Protein AF-A0A973ZD56-F1 (afdb_monomer_lite)

Secondary structure (DSSP, 8-state):
-TTSBHHHHHHHHHHHHHT-SS----EEEEEESTT-EEE---TTSPPEEEEEE----SHHHHHHHHHHHHTT-TTEEE--TTT-SSS-EETTSHHHHHHHHHHHHHHHHHHHHS-TTSHHHHHHHHHHHHHHHTEEESSPPPTTBHHHHHHHHHHHHHHHHHHHHHHTT--EEEEPPPSSHHHHTTSB-TTT-EEESSSS-TT-EEEEEE-EEEETTEEE-BEEEEEPP-

Radius of gyration: 18.17 Å; chains: 1; bounding box: 52×36×45 Å

pLDDT: mean 84.68, std 13.31, range [44.88, 98.38]

Sequence (230 aa):
MLRLPDRHAGVWRARAVEADPAAKEPWRILRGWADEVLLPPSGDGRPGIRTVREKVTEASDLARLVLALHEHDDALCLLLDRVWTGGSTRLTDPQVSQAYRGELTKRLESLERSPRDGAERLRASVSVDEALCSVTHLPPGAPGSWWNRLAEESHAAPLDLCRELHSAGRNVEAVLPARPYRQARHHTRAGDDIRLGVGGRPGDTLTCLRLWLRVGDQVFPGRVVYRGQE

Structure (mmCIF, N/CA/C/O backbone):
data_AF-A0A973ZD56-F1
#
_entry.id   AF-A0A973ZD56-F1
#
loop_
_atom_site.group_PDB
_atom_site.id
_atom_site.type_symbol
_atom_site.label_atom_id
_atom_site.label_alt_id
_atom_site.label_comp_id
_atom_site.label_asym_id
_atom_site.label_entity_id
_atom_site.label_seq_id
_atom_site.pdbx_PDB_ins_code
_atom_site.Cartn_x
_atom_site.Cartn_y
_atom_site.Cartn_z
_atom_site.occupancy
_atom_site.B_iso_or_equiv
_atom_site.auth_seq_id
_atom_site.auth_comp_id
_atom_site.auth_asym_id
_atom_site.auth_atom_id
_atom_site.pdbx_PDB_model_num
ATOM 1 N N . MET A 1 1 ? 10.481 -8.833 -14.697 1.00 55.56 1 MET A N 1
ATOM 2 C CA . MET A 1 1 ? 10.401 -9.856 -13.627 1.00 55.56 1 MET A CA 1
ATOM 3 C C . MET A 1 1 ? 9.367 -9.513 -12.556 1.00 55.56 1 MET A C 1
ATOM 5 O O . MET A 1 1 ? 8.606 -10.395 -12.189 1.00 55.56 1 MET A O 1
ATOM 9 N N . LEU A 1 2 ? 9.286 -8.251 -12.107 1.00 63.50 2 LEU A N 1
ATOM 10 C CA . LEU A 1 2 ? 8.513 -7.837 -10.919 1.00 63.50 2 LEU A CA 1
ATOM 11 C C . LEU A 1 2 ? 7.006 -8.171 -10.959 1.00 63.50 2 LEU A C 1
ATOM 13 O O . LEU A 1 2 ? 6.356 -8.349 -9.932 1.00 63.50 2 LEU A O 1
ATOM 17 N N . ARG A 1 3 ? 6.457 -8.308 -12.169 1.00 68.62 3 ARG A N 1
ATOM 18 C CA . ARG A 1 3 ? 5.033 -8.555 -12.426 1.00 68.62 3 ARG A CA 1
ATOM 19 C C . ARG A 1 3 ? 4.654 -10.041 -12.536 1.00 68.62 3 ARG A C 1
ATOM 21 O O . ARG A 1 3 ? 3.472 -10.337 -12.684 1.00 68.62 3 ARG A O 1
ATOM 28 N N . LEU A 1 4 ? 5.623 -10.964 -12.529 1.00 65.81 4 LEU A N 1
ATOM 29 C CA . LEU A 1 4 ? 5.377 -12.398 -12.737 1.00 65.81 4 LEU A CA 1
ATOM 30 C C . LEU A 1 4 ? 5.141 -13.124 -11.406 1.00 65.81 4 LEU A C 1
ATOM 32 O O . LEU A 1 4 ? 5.863 -12.836 -10.455 1.00 65.81 4 LEU A O 1
ATOM 36 N N . PRO A 1 5 ? 4.216 -14.101 -11.341 1.00 66.62 5 PRO A N 1
ATOM 37 C CA . PRO A 1 5 ? 4.070 -14.960 -10.167 1.00 66.62 5 PRO A CA 1
ATOM 38 C C . PRO A 1 5 ? 5.395 -15.629 -9.786 1.00 66.62 5 PRO A C 1
ATOM 40 O O . PRO A 1 5 ? 6.168 -15.984 -10.676 1.00 66.62 5 PRO A O 1
ATOM 43 N N . ASP A 1 6 ? 5.620 -15.895 -8.503 1.00 61.62 6 ASP A N 1
ATOM 44 C CA . ASP A 1 6 ? 6.874 -16.431 -7.960 1.00 61.62 6 ASP A CA 1
ATOM 45 C C . ASP A 1 6 ? 7.300 -17.733 -8.645 1.00 61.62 6 ASP A C 1
ATOM 47 O O . ASP A 1 6 ? 8.464 -17.914 -8.997 1.00 61.62 6 ASP A O 1
ATOM 51 N N . ARG A 1 7 ? 6.336 -18.608 -8.959 1.00 59.88 7 ARG A N 1
ATOM 52 C CA . ARG A 1 7 ? 6.586 -19.843 -9.723 1.00 59.88 7 ARG A CA 1
ATOM 53 C C . ARG A 1 7 ? 7.137 -19.600 -11.135 1.00 59.88 7 ARG A C 1
ATOM 55 O O . ARG A 1 7 ? 7.893 -20.415 -11.646 1.00 59.88 7 ARG A O 1
ATOM 62 N N . HIS A 1 8 ? 6.764 -18.491 -11.776 1.00 57.50 8 HIS A N 1
ATOM 63 C CA . HIS A 1 8 ? 7.272 -18.093 -13.094 1.00 57.50 8 HIS A CA 1
ATOM 64 C C . HIS A 1 8 ? 8.537 -17.231 -12.967 1.00 57.50 8 HIS A C 1
ATOM 66 O O . HIS A 1 8 ? 9.392 -17.262 -13.852 1.00 57.50 8 HIS A O 1
ATOM 72 N N . ALA A 1 9 ? 8.688 -16.504 -11.855 1.00 59.69 9 ALA A N 1
ATOM 73 C CA . ALA A 1 9 ? 9.931 -15.837 -11.492 1.00 59.69 9 ALA A CA 1
ATOM 74 C C . ALA A 1 9 ? 11.054 -16.856 -11.236 1.00 59.69 9 ALA A C 1
ATOM 76 O O . ALA A 1 9 ? 12.190 -16.578 -11.589 1.00 59.69 9 ALA A O 1
ATOM 77 N N . GLY A 1 10 ? 10.746 -18.057 -10.728 1.00 56.94 10 GLY A N 1
ATOM 78 C CA . GLY A 1 10 ? 11.706 -19.148 -10.516 1.00 56.94 10 GLY A CA 1
ATOM 79 C C . GLY A 1 10 ? 12.461 -19.589 -11.775 1.00 56.94 10 GLY A C 1
ATOM 80 O O . GLY A 1 10 ? 13.670 -19.765 -11.718 1.00 56.94 10 GLY A O 1
ATOM 81 N N . VAL A 1 11 ? 11.793 -19.678 -12.932 1.00 59.41 11 VAL A N 1
ATOM 82 C CA . VAL A 1 11 ? 12.448 -20.000 -14.221 1.00 59.41 11 VAL A CA 1
ATOM 83 C C . VAL A 1 11 ? 13.406 -18.885 -14.648 1.00 59.41 11 VAL A C 1
ATOM 85 O O . VAL A 1 11 ? 14.479 -19.142 -15.185 1.00 59.41 11 VAL A O 1
ATOM 88 N N . TRP A 1 12 ? 13.042 -17.632 -14.376 1.00 54.47 12 TRP A N 1
ATOM 89 C CA . TRP A 1 12 ? 13.915 -16.486 -14.622 1.00 54.47 12 TRP A CA 1
ATOM 90 C C . TRP A 1 12 ? 15.064 -16.389 -13.620 1.00 54.47 12 TRP A C 1
ATOM 92 O O . TRP A 1 12 ? 16.164 -16.045 -14.025 1.00 54.47 12 TRP A O 1
ATOM 102 N N . ARG A 1 13 ? 14.841 -16.729 -12.345 1.00 56.16 13 ARG A N 1
ATOM 103 C CA . ARG A 1 13 ? 15.897 -16.840 -11.330 1.00 56.16 13 ARG A CA 1
ATOM 104 C C . ARG A 1 13 ? 16.874 -17.941 -11.683 1.00 56.16 13 ARG A C 1
ATOM 106 O O . ARG A 1 13 ? 18.062 -17.692 -11.613 1.00 56.16 13 ARG A O 1
ATOM 113 N N . ALA A 1 14 ? 16.388 -19.100 -12.122 1.00 58.22 14 ALA A N 1
ATOM 114 C CA . ALA A 1 14 ? 17.234 -20.176 -12.621 1.00 58.22 14 ALA A CA 1
ATOM 115 C C . ALA A 1 14 ? 18.088 -19.686 -13.794 1.00 58.22 14 ALA A C 1
ATOM 117 O O . ALA A 1 14 ? 19.295 -19.826 -13.737 1.00 58.22 14 ALA A O 1
ATOM 118 N N . ARG A 1 15 ? 17.506 -18.977 -14.770 1.00 55.47 15 ARG A N 1
ATOM 119 C CA . ARG A 1 15 ? 18.268 -18.366 -15.875 1.00 55.47 15 ARG A CA 1
ATOM 120 C C . ARG A 1 15 ? 19.240 -17.265 -15.436 1.00 55.47 15 ARG A C 1
ATOM 122 O O . ARG A 1 15 ? 20.293 -17.120 -16.038 1.00 55.47 15 ARG A O 1
ATOM 129 N N . ALA A 1 16 ? 18.895 -16.479 -14.417 1.00 52.56 16 ALA A N 1
ATOM 130 C CA . ALA A 1 16 ? 19.758 -15.438 -13.859 1.00 52.56 16 ALA A CA 1
ATOM 131 C C . ALA A 1 16 ? 20.910 -16.019 -13.022 1.00 52.56 16 ALA A C 1
ATOM 133 O O . ALA A 1 16 ? 21.996 -15.456 -13.015 1.00 52.56 16 ALA A O 1
ATOM 134 N N . VAL A 1 17 ? 20.675 -17.142 -12.342 1.00 53.19 17 VAL A N 1
ATOM 135 C CA . VAL A 1 17 ? 21.681 -17.920 -11.607 1.00 53.19 17 VAL A CA 1
ATOM 136 C C . VAL A 1 17 ? 22.550 -18.730 -12.576 1.00 53.19 17 VAL A C 1
ATOM 138 O O . VAL A 1 17 ? 23.753 -18.806 -12.390 1.00 53.19 17 VAL A O 1
ATOM 141 N N . GLU A 1 18 ? 21.980 -19.286 -13.648 1.00 53.56 18 GLU A N 1
ATOM 142 C CA . GLU A 1 18 ? 22.712 -19.947 -14.743 1.00 53.56 18 GLU A CA 1
ATOM 143 C C . GLU A 1 18 ? 23.579 -18.960 -15.537 1.00 53.56 18 GLU A C 1
ATOM 145 O O . GLU A 1 18 ? 24.607 -19.350 -16.086 1.00 53.56 18 GLU A O 1
ATOM 150 N N . ALA A 1 19 ? 23.200 -17.678 -15.569 1.00 51.41 19 ALA A N 1
ATOM 151 C CA . ALA A 1 19 ? 24.031 -16.600 -16.099 1.00 51.41 19 ALA A CA 1
ATOM 152 C C . ALA A 1 19 ? 25.230 -16.249 -15.191 1.00 51.41 19 ALA A C 1
ATOM 154 O O . ALA A 1 19 ? 26.001 -15.360 -15.545 1.00 51.41 19 ALA A O 1
ATOM 155 N N . ASP A 1 20 ? 25.420 -16.945 -14.064 1.00 46.28 20 ASP A N 1
ATOM 156 C CA . ASP A 1 20 ? 26.529 -16.723 -13.139 1.00 46.28 20 ASP A CA 1
ATOM 157 C C . ASP A 1 20 ? 27.415 -17.975 -12.963 1.00 46.28 20 ASP A C 1
ATOM 159 O O . ASP A 1 20 ? 27.140 -18.842 -12.129 1.00 46.28 20 ASP A O 1
ATOM 163 N N . PRO A 1 21 ? 28.554 -18.053 -13.674 1.00 45.12 21 PRO A N 1
ATOM 164 C CA . PRO A 1 21 ? 29.711 -18.791 -13.217 1.00 45.12 21 PRO A CA 1
ATOM 165 C C . PRO A 1 21 ? 30.748 -17.783 -12.684 1.00 45.12 21 PRO A C 1
ATOM 167 O O . PRO A 1 21 ? 31.653 -17.371 -13.404 1.00 45.12 21 PRO A O 1
ATOM 170 N N . ALA A 1 22 ? 30.639 -17.397 -11.410 1.00 47.50 22 ALA A N 1
ATOM 171 C CA . ALA A 1 22 ? 31.616 -16.591 -10.658 1.00 47.50 22 ALA A CA 1
ATOM 172 C C . ALA A 1 22 ? 31.666 -15.065 -10.932 1.00 47.50 22 ALA A C 1
ATOM 174 O O . ALA A 1 22 ? 32.745 -14.460 -10.970 1.00 47.50 22 ALA A O 1
ATOM 175 N N . ALA A 1 23 ? 30.519 -14.402 -11.045 1.00 44.88 23 ALA A N 1
ATOM 176 C CA . ALA A 1 23 ? 30.415 -12.962 -11.217 1.00 44.88 23 ALA A CA 1
ATOM 177 C C . ALA A 1 23 ? 30.771 -12.207 -9.921 1.00 44.88 23 ALA A C 1
ATOM 179 O O . ALA A 1 23 ? 29.983 -12.066 -8.985 1.00 44.88 23 ALA A O 1
ATOM 180 N N . LYS A 1 24 ? 31.979 -11.633 -9.912 1.00 52.56 24 LYS A N 1
ATOM 181 C CA . LYS A 1 24 ? 32.446 -10.553 -9.020 1.00 52.56 24 LYS A CA 1
ATOM 182 C C . LYS A 1 24 ? 31.704 -9.222 -9.267 1.00 52.56 24 LYS A C 1
ATOM 184 O O . LYS A 1 24 ? 32.304 -8.155 -9.152 1.00 52.56 24 LYS A O 1
ATOM 189 N N . GLU A 1 25 ? 30.440 -9.259 -9.675 1.00 57.12 25 GLU A N 1
ATOM 190 C CA . GLU A 1 25 ? 29.658 -8.054 -9.949 1.00 57.12 25 GLU A CA 1
ATOM 191 C C . GLU A 1 25 ? 29.020 -7.516 -8.660 1.00 57.12 25 GLU A C 1
ATOM 193 O O . GLU A 1 25 ? 28.695 -8.291 -7.752 1.00 57.12 25 GLU A O 1
ATOM 198 N N . PRO A 1 26 ? 28.877 -6.186 -8.513 1.00 72.50 26 PRO A N 1
ATOM 199 C CA . PRO A 1 26 ? 28.398 -5.609 -7.268 1.00 72.50 26 PRO A CA 1
ATOM 200 C C . PRO A 1 26 ? 26.925 -5.972 -7.048 1.00 72.50 26 PRO A C 1
ATOM 202 O O . PRO A 1 26 ? 26.073 -5.745 -7.899 1.00 72.50 26 PRO A O 1
ATOM 205 N N . TRP A 1 27 ? 26.606 -6.516 -5.878 1.00 77.56 27 TRP A N 1
ATOM 206 C CA . TRP A 1 27 ? 25.228 -6.736 -5.441 1.00 77.56 27 TRP A CA 1
ATOM 207 C C . TRP A 1 27 ? 24.849 -5.690 -4.403 1.00 77.56 27 TRP A C 1
ATOM 209 O O . TRP A 1 27 ? 25.554 -5.512 -3.407 1.00 77.56 27 TRP A O 1
ATOM 219 N N . ARG A 1 28 ? 23.689 -5.054 -4.575 1.00 83.12 28 ARG A N 1
ATOM 220 C CA . ARG A 1 28 ? 23.041 -4.301 -3.503 1.00 83.12 28 ARG A CA 1
ATOM 221 C C . ARG A 1 28 ? 22.201 -5.265 -2.675 1.00 83.12 28 ARG A C 1
ATOM 223 O O . ARG A 1 28 ? 21.244 -5.859 -3.172 1.00 83.12 28 ARG A O 1
ATOM 230 N N . ILE A 1 29 ? 22.576 -5.417 -1.410 1.00 80.56 29 ILE A N 1
ATOM 231 C CA . ILE A 1 29 ? 21.875 -6.278 -0.457 1.00 80.56 29 ILE A CA 1
ATOM 232 C C . ILE A 1 29 ? 20.860 -5.440 0.314 1.00 80.56 29 ILE A C 1
ATOM 234 O O . ILE A 1 29 ? 21.222 -4.431 0.918 1.00 80.56 29 ILE A O 1
ATOM 238 N N . LEU A 1 30 ? 19.600 -5.866 0.299 1.00 80.12 30 LEU A N 1
ATOM 239 C CA . LEU A 1 30 ? 18.519 -5.248 1.064 1.00 80.12 30 LEU A CA 1
ATOM 240 C C . LEU A 1 30 ? 17.940 -6.238 2.081 1.00 80.12 30 LEU A C 1
ATOM 242 O O . LEU A 1 30 ? 17.998 -7.454 1.893 1.00 80.12 30 LEU A O 1
ATOM 246 N N . ARG A 1 31 ? 17.356 -5.714 3.160 1.00 80.25 31 ARG A N 1
ATOM 247 C CA . ARG A 1 31 ? 16.514 -6.512 4.060 1.00 80.25 31 ARG A CA 1
ATOM 248 C C . ARG A 1 31 ? 15.245 -6.907 3.320 1.00 80.25 31 ARG A C 1
ATOM 250 O O . ARG A 1 31 ? 14.658 -6.067 2.642 1.00 80.25 31 ARG A O 1
ATOM 257 N N . GLY A 1 32 ? 14.844 -8.167 3.414 1.00 77.81 32 GLY A N 1
ATOM 258 C CA . GLY A 1 32 ? 13.690 -8.656 2.676 1.00 77.81 32 GLY A CA 1
ATOM 259 C C . GLY A 1 32 ? 13.488 -10.157 2.816 1.00 77.81 32 GLY A C 1
ATOM 260 O O . GLY A 1 32 ? 13.892 -10.785 3.793 1.00 77.81 32 GLY A O 1
ATOM 261 N N . TRP A 1 33 ? 12.865 -10.749 1.804 1.00 78.12 33 TRP A N 1
ATOM 262 C CA . TRP A 1 33 ? 12.635 -12.189 1.762 1.00 78.12 33 TRP A CA 1
ATOM 263 C C . TRP A 1 33 ? 13.936 -12.974 1.595 1.00 78.12 33 TRP A C 1
ATOM 265 O O . TRP A 1 33 ? 14.943 -12.458 1.108 1.00 78.12 33 TRP A O 1
ATOM 275 N N . ALA A 1 34 ? 13.918 -14.233 2.025 1.00 73.38 34 ALA A N 1
ATOM 276 C CA . ALA A 1 34 ? 15.100 -15.081 2.039 1.00 73.38 34 ALA A CA 1
ATOM 277 C C . ALA A 1 34 ? 15.705 -15.261 0.640 1.00 73.38 34 ALA A C 1
ATOM 279 O O . ALA A 1 34 ? 15.086 -15.895 -0.212 1.00 73.38 34 ALA A O 1
ATOM 280 N N . ASP A 1 35 ? 16.914 -14.722 0.452 1.00 68.44 35 ASP A N 1
ATOM 281 C CA . ASP A 1 35 ? 17.786 -14.916 -0.714 1.00 68.44 35 ASP A CA 1
ATOM 282 C C . ASP A 1 35 ? 17.085 -14.680 -2.063 1.00 68.44 35 ASP A C 1
ATOM 284 O O . ASP A 1 35 ? 17.344 -15.344 -3.069 1.00 68.44 35 ASP A O 1
ATOM 288 N N . GLU A 1 36 ? 16.163 -13.715 -2.088 1.00 74.50 36 GLU A N 1
ATOM 289 C CA . GLU A 1 36 ? 15.342 -13.438 -3.259 1.00 74.50 36 GLU A CA 1
ATOM 290 C C . GLU A 1 36 ? 16.057 -12.443 -4.184 1.00 74.50 36 GLU A C 1
ATOM 292 O O . GLU A 1 36 ? 16.345 -11.301 -3.821 1.00 74.50 36 GLU A O 1
ATOM 297 N N . VAL A 1 37 ? 16.343 -12.868 -5.418 1.00 76.00 37 VAL A N 1
ATOM 298 C CA . VAL A 1 37 ? 16.837 -11.968 -6.470 1.00 76.00 37 VAL A CA 1
ATOM 299 C C . VAL A 1 37 ? 15.657 -11.154 -6.995 1.00 76.00 37 VAL A C 1
ATOM 301 O O . VAL A 1 37 ? 14.776 -11.686 -7.682 1.00 76.00 37 VAL A O 1
ATOM 304 N N . LEU A 1 38 ? 15.637 -9.864 -6.656 1.00 75.69 38 LEU A N 1
ATOM 305 C CA . LEU A 1 38 ? 14.609 -8.921 -7.098 1.00 75.69 38 LEU A CA 1
ATOM 306 C C . LEU A 1 38 ? 14.913 -8.377 -8.492 1.00 75.69 38 LEU A C 1
ATOM 308 O O . LEU A 1 38 ? 13.994 -8.203 -9.295 1.00 75.69 38 LEU A O 1
ATOM 312 N N . LEU A 1 39 ? 16.197 -8.147 -8.780 1.00 75.25 39 LEU A N 1
ATOM 313 C CA . LEU A 1 39 ? 16.724 -7.725 -10.076 1.00 75.25 39 LEU A CA 1
ATOM 314 C C . LEU A 1 39 ? 18.125 -8.324 -10.276 1.00 75.25 39 LEU A C 1
ATOM 316 O O . LEU A 1 39 ? 18.971 -8.149 -9.398 1.00 75.25 39 LEU A O 1
ATOM 320 N N . PRO A 1 40 ? 18.396 -9.021 -11.391 1.00 72.00 40 PRO A N 1
ATOM 321 C CA . PRO A 1 40 ? 19.752 -9.461 -11.695 1.00 72.00 40 PRO A CA 1
ATOM 322 C C . PRO A 1 40 ? 20.642 -8.258 -12.061 1.00 72.00 40 PRO A C 1
ATOM 324 O O . PRO A 1 40 ? 20.110 -7.234 -12.503 1.00 72.00 40 PRO A O 1
ATOM 327 N N . PRO A 1 41 ? 21.973 -8.371 -11.910 1.00 71.94 41 PRO A N 1
ATOM 328 C CA . PRO A 1 41 ? 22.909 -7.431 -12.509 1.00 71.94 41 PRO A CA 1
ATOM 329 C C . PRO A 1 41 ? 22.658 -7.322 -14.013 1.00 71.94 41 PRO A C 1
ATOM 331 O O . PRO A 1 41 ? 22.275 -8.297 -14.671 1.00 71.94 41 PRO A O 1
ATOM 334 N N . SER A 1 42 ? 22.832 -6.125 -14.556 1.00 68.06 42 SER A N 1
ATOM 335 C CA . SER A 1 42 ? 22.704 -5.876 -15.988 1.00 68.06 42 SER A CA 1
ATOM 336 C C . SER A 1 42 ? 24.081 -5.716 -16.625 1.00 68.06 42 SER A C 1
ATOM 338 O O . SER A 1 42 ? 25.007 -5.192 -16.014 1.00 68.06 42 SER A O 1
ATOM 340 N N . GLY A 1 43 ? 24.211 -6.126 -17.892 1.00 63.69 43 GLY A N 1
ATOM 341 C CA . GLY A 1 43 ? 25.478 -6.054 -18.638 1.00 63.69 43 GLY A CA 1
ATOM 342 C C . GLY A 1 43 ? 26.013 -4.634 -18.888 1.00 63.69 43 GLY A C 1
ATOM 343 O O . GLY A 1 43 ? 27.072 -4.484 -19.487 1.00 63.69 43 GLY A O 1
ATOM 344 N N . ASP A 1 44 ? 25.295 -3.597 -18.446 1.00 68.31 44 ASP A N 1
ATOM 345 C CA . ASP A 1 44 ? 25.733 -2.196 -18.416 1.00 68.31 44 ASP A CA 1
ATOM 346 C C . ASP A 1 44 ? 26.462 -1.820 -17.105 1.00 68.31 44 ASP A C 1
ATOM 348 O O . ASP A 1 44 ? 26.800 -0.654 -16.901 1.00 68.31 44 ASP A O 1
ATOM 352 N N . GLY A 1 45 ? 26.712 -2.790 -16.215 1.00 67.00 45 GLY A N 1
ATOM 353 C CA . GLY A 1 45 ? 27.488 -2.616 -14.986 1.00 67.00 45 GLY A CA 1
ATOM 354 C C . GLY A 1 45 ? 26.688 -2.118 -13.779 1.00 67.00 45 GLY A C 1
ATOM 355 O O . GLY A 1 45 ? 27.287 -1.800 -12.747 1.00 67.00 45 GLY A O 1
ATOM 356 N N . ARG A 1 46 ? 25.351 -2.036 -13.862 1.00 72.12 46 ARG A N 1
ATOM 357 C CA . ARG A 1 46 ? 24.529 -1.712 -12.685 1.00 72.12 46 ARG A CA 1
ATOM 358 C C . ARG A 1 46 ? 24.463 -2.906 -11.730 1.00 72.12 46 ARG A C 1
ATOM 360 O O . ARG A 1 46 ? 24.243 -4.033 -12.178 1.00 72.12 46 ARG A O 1
ATOM 367 N N . PRO A 1 47 ? 24.577 -2.667 -10.411 1.00 76.62 47 PRO A N 1
ATOM 368 C CA . PRO A 1 47 ? 24.484 -3.739 -9.441 1.00 76.62 47 PRO A CA 1
ATOM 369 C C . PRO A 1 47 ? 23.101 -4.389 -9.455 1.00 76.62 47 PRO A C 1
ATOM 371 O O . PRO A 1 47 ? 22.079 -3.701 -9.524 1.00 76.62 47 PRO A O 1
ATOM 374 N N . GLY A 1 48 ? 23.070 -5.714 -9.319 1.00 78.88 48 GLY A N 1
ATOM 375 C CA . GLY A 1 48 ? 21.833 -6.444 -9.059 1.00 78.88 48 GLY A CA 1
ATOM 376 C C . GLY A 1 48 ? 21.277 -6.126 -7.669 1.00 78.88 48 GLY A C 1
ATOM 377 O O . GLY A 1 48 ? 22.011 -5.714 -6.766 1.00 78.88 48 GLY A O 1
ATOM 378 N N . ILE A 1 49 ? 19.980 -6.361 -7.469 1.00 81.50 49 ILE A N 1
ATOM 379 C CA . ILE A 1 49 ? 19.322 -6.253 -6.163 1.00 81.50 49 ILE A CA 1
ATOM 380 C C . ILE A 1 49 ? 18.916 -7.642 -5.687 1.00 81.50 49 ILE A C 1
ATOM 382 O O . ILE A 1 49 ? 18.123 -8.335 -6.334 1.00 81.50 49 ILE A O 1
ATOM 386 N N . ARG A 1 50 ? 19.406 -8.007 -4.502 1.00 82.25 50 ARG A N 1
ATOM 387 C CA . ARG A 1 50 ? 18.995 -9.215 -3.785 1.00 82.25 50 ARG A CA 1
ATOM 388 C C . ARG A 1 50 ? 18.582 -8.886 -2.361 1.00 82.25 50 ARG A C 1
ATOM 390 O O . ARG A 1 50 ? 19.148 -7.982 -1.740 1.00 82.25 50 ARG A O 1
ATOM 397 N N . THR A 1 51 ? 17.632 -9.640 -1.833 1.00 79.56 51 THR A N 1
ATOM 398 C CA . THR A 1 51 ? 17.286 -9.586 -0.416 1.00 79.56 51 THR A CA 1
ATOM 399 C C . THR A 1 51 ? 17.961 -10.711 0.347 1.00 79.56 51 THR A C 1
ATOM 401 O O . THR A 1 51 ? 18.203 -11.782 -0.200 1.00 79.56 51 THR A O 1
ATOM 404 N N . VAL A 1 52 ? 18.289 -10.463 1.611 1.00 75.81 52 VAL A N 1
ATOM 405 C CA . VAL A 1 52 ? 18.751 -11.493 2.553 1.00 75.81 52 VAL A CA 1
ATOM 406 C C . VAL A 1 52 ? 17.655 -11.795 3.556 1.00 75.81 52 VAL A C 1
ATOM 408 O O . VAL A 1 52 ? 16.815 -10.938 3.830 1.00 75.81 52 VAL A O 1
ATOM 411 N N . ARG A 1 53 ? 17.680 -13.012 4.111 1.00 66.69 53 ARG A N 1
ATOM 412 C CA . ARG A 1 53 ? 16.694 -13.492 5.083 1.00 66.69 53 ARG A CA 1
ATOM 413 C C . ARG A 1 53 ? 16.781 -12.733 6.410 1.00 66.69 53 ARG A C 1
ATOM 415 O O . ARG A 1 53 ? 17.328 -13.228 7.390 1.00 66.69 53 ARG A O 1
ATOM 422 N N . GLU A 1 54 ? 16.156 -11.570 6.454 1.00 64.44 54 GLU A N 1
ATOM 423 C CA . GLU A 1 54 ? 15.884 -10.811 7.669 1.00 64.44 54 GLU A CA 1
ATOM 424 C C . GLU A 1 54 ? 14.385 -10.507 7.694 1.00 64.44 54 GLU A C 1
ATOM 426 O O . GLU A 1 54 ? 13.805 -10.143 6.675 1.00 64.44 54 GLU A O 1
ATOM 431 N N . LYS A 1 55 ? 13.716 -10.728 8.831 1.00 62.19 55 LYS A N 1
ATOM 432 C CA . LYS A 1 55 ? 12.263 -10.532 8.925 1.00 62.19 55 LYS A CA 1
ATOM 433 C C . LYS A 1 55 ? 11.941 -9.073 8.577 1.00 62.19 55 LYS A C 1
ATOM 435 O O . LYS A 1 55 ? 12.394 -8.177 9.282 1.00 62.19 55 LYS A O 1
ATOM 440 N N . VAL A 1 56 ? 11.151 -8.846 7.526 1.00 67.50 56 VAL A N 1
ATOM 441 C CA . VAL A 1 56 ? 10.579 -7.526 7.231 1.00 67.50 56 VAL A CA 1
ATOM 442 C C . VAL A 1 56 ? 9.518 -7.259 8.291 1.00 67.50 56 VAL A C 1
ATOM 444 O O . VAL A 1 56 ? 8.417 -7.799 8.237 1.00 67.50 56 VAL A O 1
ATOM 447 N N . THR A 1 57 ? 9.887 -6.522 9.333 1.00 66.31 57 THR A N 1
ATOM 448 C CA . THR A 1 57 ? 8.973 -6.187 10.439 1.00 66.31 57 THR A CA 1
ATOM 449 C C . THR A 1 57 ? 8.552 -4.734 10.438 1.00 66.31 57 THR A C 1
ATOM 451 O O . THR A 1 57 ? 7.564 -4.390 11.077 1.00 66.31 57 THR A O 1
ATOM 454 N N . GLU A 1 58 ? 9.307 -3.882 9.750 1.00 81.38 58 GLU A N 1
ATOM 455 C CA . GLU A 1 58 ? 9.142 -2.439 9.800 1.00 81.38 58 GLU A CA 1
ATOM 456 C C . GLU A 1 58 ? 8.754 -1.901 8.426 1.00 81.38 58 GLU A C 1
ATOM 458 O O . GLU A 1 58 ? 9.307 -2.288 7.394 1.00 81.38 58 GLU A O 1
ATOM 463 N N . ALA A 1 59 ? 7.853 -0.922 8.409 1.00 86.25 59 ALA A N 1
ATOM 464 C CA . ALA A 1 59 ? 7.446 -0.266 7.170 1.00 86.25 59 ALA A CA 1
ATOM 465 C C . ALA A 1 59 ? 8.613 0.461 6.467 1.00 86.25 59 ALA A C 1
ATOM 467 O O . ALA A 1 59 ? 8.584 0.666 5.254 1.00 86.25 59 ALA A O 1
ATOM 468 N N . SER A 1 60 ? 9.668 0.819 7.208 1.00 85.88 60 SER A N 1
ATOM 469 C CA . SER A 1 60 ? 10.888 1.419 6.659 1.00 85.88 60 SER A CA 1
ATOM 470 C C . SER A 1 60 ? 11.703 0.446 5.798 1.00 85.88 60 SER A C 1
ATOM 472 O O . SER A 1 60 ? 12.352 0.882 4.846 1.00 85.88 60 SER A O 1
ATOM 474 N N . ASP A 1 61 ? 11.641 -0.862 6.060 1.00 86.50 61 ASP A N 1
ATOM 475 C CA . ASP A 1 61 ? 12.302 -1.867 5.224 1.00 86.50 61 ASP A CA 1
ATOM 476 C C . ASP A 1 61 ? 11.561 -2.036 3.889 1.00 86.50 61 ASP A C 1
ATOM 478 O O . ASP A 1 61 ? 12.190 -1.993 2.830 1.00 86.50 61 ASP A O 1
ATOM 482 N N . LEU A 1 62 ? 10.224 -2.080 3.913 1.00 88.25 62 LEU A N 1
ATOM 483 C CA . LEU A 1 62 ? 9.399 -2.056 2.696 1.00 88.25 62 LEU A CA 1
ATOM 484 C C . LEU A 1 62 ? 9.622 -0.771 1.882 1.00 88.25 62 LEU A C 1
ATOM 486 O O . LEU A 1 62 ? 9.794 -0.826 0.664 1.00 88.25 62 LEU A O 1
ATOM 490 N N . ALA A 1 63 ? 9.703 0.385 2.545 1.00 88.94 63 ALA A N 1
ATOM 491 C CA . ALA A 1 63 ? 10.012 1.661 1.899 1.00 88.94 63 ALA A CA 1
ATOM 492 C C . ALA A 1 63 ? 11.370 1.639 1.181 1.00 88.94 63 ALA A C 1
ATOM 494 O O . ALA A 1 63 ? 11.479 2.099 0.042 1.00 88.94 63 ALA A O 1
ATOM 495 N N . ARG A 1 64 ? 12.405 1.073 1.816 1.00 86.00 64 ARG A N 1
ATOM 496 C CA . ARG A 1 64 ? 13.732 0.918 1.201 1.00 86.00 64 ARG A CA 1
ATOM 497 C C . ARG A 1 64 ? 13.691 0.021 -0.027 1.00 86.00 64 ARG A C 1
ATOM 499 O O . ARG A 1 64 ? 14.349 0.355 -1.010 1.00 86.00 64 ARG A O 1
ATOM 506 N N . LEU A 1 65 ? 12.926 -1.071 0.014 1.00 86.44 65 LEU A N 1
ATOM 507 C CA . LEU A 1 65 ? 12.724 -1.932 -1.151 1.00 86.44 65 LEU A CA 1
ATOM 508 C C . LEU A 1 65 ? 12.118 -1.127 -2.304 1.00 86.44 65 LEU A C 1
ATOM 510 O O . LEU A 1 65 ? 12.735 -1.041 -3.364 1.00 86.44 65 LEU A O 1
ATOM 514 N N . VAL A 1 66 ? 10.974 -0.467 -2.086 1.00 88.06 66 VAL A N 1
ATOM 515 C CA . VAL A 1 66 ? 10.291 0.333 -3.123 1.00 88.06 66 VAL A CA 1
ATOM 516 C C . VAL A 1 66 ? 11.221 1.388 -3.732 1.00 88.06 66 VAL A C 1
ATOM 518 O O . VAL A 1 66 ? 11.302 1.511 -4.954 1.00 88.06 66 VAL A O 1
ATOM 521 N N . LEU A 1 67 ? 11.958 2.129 -2.898 1.00 85.19 67 LEU A N 1
ATOM 522 C CA . LEU A 1 67 ? 12.872 3.177 -3.361 1.00 85.19 67 LEU A CA 1
ATOM 523 C C . LEU A 1 67 ? 14.082 2.629 -4.119 1.00 85.19 67 LEU A C 1
ATOM 525 O O . LEU A 1 67 ? 14.523 3.257 -5.078 1.00 85.19 67 LEU A O 1
ATOM 529 N N . ALA A 1 68 ? 14.614 1.476 -3.715 1.00 82.44 68 ALA A N 1
ATOM 530 C CA . ALA A 1 68 ? 15.698 0.836 -4.446 1.00 82.44 68 ALA A CA 1
ATOM 531 C C . ALA A 1 68 ? 15.218 0.322 -5.809 1.00 82.44 68 ALA A C 1
ATOM 533 O O . ALA A 1 68 ? 15.928 0.452 -6.791 1.00 82.44 68 ALA A O 1
ATOM 534 N N . LEU A 1 69 ? 14.001 -0.215 -5.897 1.00 79.69 69 LEU A N 1
ATOM 535 C CA . LEU A 1 69 ? 13.440 -0.748 -7.143 1.00 79.69 69 LEU A CA 1
ATOM 536 C C . LEU A 1 69 ? 13.085 0.348 -8.149 1.00 79.69 69 LEU A C 1
ATOM 538 O O . LEU A 1 69 ? 13.247 0.161 -9.352 1.00 79.69 69 LEU A O 1
ATOM 542 N N . HIS A 1 70 ? 12.658 1.507 -7.653 1.00 79.94 70 HIS A N 1
ATOM 543 C CA . HIS A 1 70 ? 12.429 2.699 -8.460 1.00 79.94 70 HIS A CA 1
ATOM 544 C C . HIS A 1 70 ? 13.645 3.094 -9.318 1.00 79.94 70 HIS A C 1
ATOM 546 O O . HIS A 1 70 ? 13.461 3.522 -10.453 1.00 79.94 70 HIS A O 1
ATOM 552 N N . GLU A 1 71 ? 14.869 2.904 -8.819 1.00 74.12 71 GLU A N 1
ATOM 553 C CA . GLU A 1 71 ? 16.109 3.238 -9.541 1.00 74.12 71 GLU A CA 1
ATOM 554 C C . GLU A 1 71 ? 16.374 2.311 -10.748 1.00 74.12 71 GLU A C 1
ATOM 556 O O . GLU A 1 71 ? 17.265 2.579 -11.554 1.00 74.12 71 GLU A O 1
ATOM 561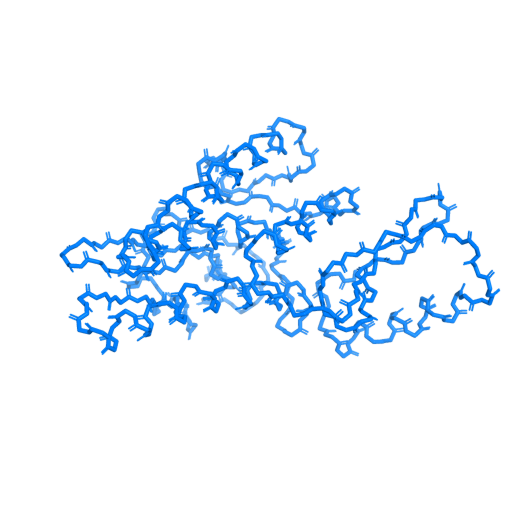 N N . HIS A 1 72 ? 15.598 1.232 -10.892 1.00 75.19 72 HIS A N 1
ATOM 562 C CA . HIS A 1 72 ? 15.826 0.187 -11.888 1.00 75.19 72 HIS A CA 1
ATOM 563 C C . HIS A 1 72 ? 14.590 -0.196 -12.722 1.00 75.19 72 HIS A C 1
ATOM 565 O O . HIS A 1 72 ? 14.738 -0.951 -13.683 1.00 75.19 72 HIS A O 1
ATOM 571 N N . ASP A 1 73 ? 13.384 0.271 -12.379 1.00 80.62 73 ASP A N 1
ATOM 572 C CA . ASP A 1 73 ? 12.152 -0.065 -13.105 1.00 80.62 73 ASP A CA 1
ATOM 573 C C . ASP A 1 73 ? 11.374 1.185 -13.541 1.00 80.62 73 ASP A C 1
ATOM 575 O O . ASP A 1 73 ? 10.535 1.729 -12.817 1.00 80.62 73 ASP A O 1
ATOM 579 N N . ASP A 1 74 ? 11.613 1.587 -14.790 1.00 82.69 74 ASP A N 1
ATOM 580 C CA . ASP A 1 74 ? 10.962 2.733 -15.432 1.00 82.69 74 ASP A CA 1
ATOM 581 C C . ASP A 1 74 ? 9.453 2.547 -15.651 1.00 82.69 74 ASP A C 1
ATOM 583 O O . ASP A 1 74 ? 8.742 3.504 -15.974 1.00 82.69 74 ASP A O 1
ATOM 587 N N . ALA A 1 75 ? 8.947 1.320 -15.494 1.00 85.81 75 ALA A N 1
ATOM 588 C CA . ALA A 1 75 ? 7.537 0.997 -15.646 1.00 85.81 75 ALA A CA 1
ATOM 589 C C . ALA A 1 75 ? 6.748 1.122 -14.333 1.00 85.81 75 ALA A C 1
ATOM 591 O O . ALA A 1 75 ? 5.553 0.798 -14.322 1.00 85.81 75 ALA A O 1
ATOM 592 N N . LEU A 1 76 ? 7.388 1.551 -13.238 1.00 89.44 76 LEU A N 1
ATOM 593 C CA . LEU A 1 76 ? 6.713 1.867 -11.985 1.00 89.44 76 LEU A CA 1
ATOM 594 C C . LEU A 1 76 ? 5.928 3.172 -12.095 1.00 89.44 76 LEU A C 1
ATOM 596 O O . LEU A 1 76 ? 6.435 4.222 -12.500 1.00 89.44 76 LEU A O 1
ATOM 600 N N . CYS A 1 77 ? 4.668 3.095 -11.691 1.00 91.69 77 CYS A N 1
ATOM 601 C CA . CYS A 1 77 ? 3.759 4.219 -11.633 1.00 91.69 77 CYS A CA 1
ATOM 602 C C . CYS A 1 77 ? 3.521 4.624 -10.181 1.00 91.69 77 CYS A C 1
ATOM 604 O O . CYS A 1 77 ? 3.467 3.785 -9.282 1.00 91.69 77 CYS A O 1
ATOM 606 N N . LEU A 1 78 ? 3.324 5.920 -9.975 1.00 93.69 78 LEU A N 1
ATOM 607 C CA . LEU A 1 78 ? 2.803 6.480 -8.744 1.00 93.69 78 LEU A CA 1
ATOM 608 C C . LEU A 1 78 ? 1.330 6.825 -8.929 1.00 93.69 78 LEU A C 1
ATOM 610 O O . LEU A 1 78 ? 0.957 7.523 -9.874 1.00 93.69 78 LEU A O 1
ATOM 614 N N . LEU A 1 79 ? 0.513 6.340 -8.001 1.00 93.88 79 LEU A N 1
ATOM 615 C CA . LEU A 1 79 ? -0.924 6.575 -7.943 1.00 93.88 79 LEU A CA 1
ATOM 616 C C . LEU A 1 79 ? -1.310 7.369 -6.688 1.00 93.88 79 LEU A C 1
ATOM 618 O O . LEU A 1 79 ? -2.487 7.463 -6.376 1.00 93.88 79 LEU A O 1
ATOM 622 N N . LEU A 1 80 ? -0.361 7.927 -5.931 1.00 92.25 80 LEU A N 1
ATOM 623 C CA . LEU A 1 80 ? -0.632 8.600 -4.658 1.00 92.25 80 LEU A CA 1
ATOM 624 C C . LEU A 1 80 ? -1.264 9.986 -4.881 1.00 92.25 80 LEU A C 1
ATOM 626 O O . LEU A 1 80 ? -0.589 10.908 -5.330 1.00 92.25 80 LEU A O 1
ATOM 630 N N . ASP A 1 81 ? -2.532 10.146 -4.495 1.00 83.75 81 ASP A N 1
ATOM 631 C CA . ASP A 1 81 ? -3.358 11.328 -4.809 1.00 83.75 81 ASP A CA 1
ATOM 632 C C . ASP A 1 81 ? -2.784 12.658 -4.272 1.00 83.75 81 ASP A C 1
ATOM 634 O O . ASP A 1 81 ? -2.913 13.713 -4.882 1.00 83.75 81 ASP A O 1
ATOM 638 N N . ARG A 1 82 ? -2.049 12.609 -3.151 1.00 78.56 82 ARG A N 1
ATOM 639 C CA . ARG A 1 82 ? -1.369 13.779 -2.554 1.00 78.56 82 ARG A CA 1
ATOM 640 C C . ARG A 1 82 ? -0.143 14.261 -3.332 1.00 78.56 82 ARG A C 1
ATOM 642 O O . ARG A 1 82 ? 0.305 15.379 -3.100 1.00 78.56 82 ARG A O 1
ATOM 649 N N . VAL A 1 83 ? 0.413 13.413 -4.193 1.00 76.12 83 VAL A N 1
ATOM 650 C CA . VAL A 1 83 ? 1.578 13.732 -5.029 1.00 76.12 83 VAL A CA 1
ATOM 651 C C . VAL A 1 83 ? 1.141 14.024 -6.459 1.00 76.12 83 VAL A C 1
ATOM 653 O O . VAL A 1 83 ? 1.696 14.912 -7.101 1.00 76.12 83 VAL A O 1
ATOM 656 N N . TRP A 1 84 ? 0.141 13.296 -6.958 1.00 76.44 84 TRP A N 1
ATOM 657 C CA . TRP A 1 84 ? -0.338 13.432 -8.325 1.00 76.44 84 TRP A CA 1
ATOM 658 C C . TRP A 1 84 ? -1.844 13.194 -8.417 1.00 76.44 84 TRP A C 1
ATOM 660 O O . TRP A 1 84 ? -2.326 12.099 -8.137 1.00 76.44 84 TRP A O 1
ATOM 670 N N . THR A 1 85 ? -2.572 14.204 -8.891 1.00 69.88 85 THR A N 1
ATOM 671 C CA . THR A 1 85 ? -4.036 14.169 -9.043 1.00 69.88 85 THR A CA 1
ATOM 672 C C . THR A 1 85 ? -4.492 13.671 -10.420 1.00 69.88 85 THR A C 1
ATOM 674 O O . THR A 1 85 ? -5.671 13.403 -10.630 1.00 69.88 85 THR A O 1
ATOM 677 N N . GLY A 1 86 ? -3.575 13.489 -11.379 1.00 69.69 86 GLY A N 1
ATOM 678 C CA . GLY A 1 86 ? -3.877 13.032 -12.744 1.00 69.69 86 GLY A CA 1
ATOM 679 C C . GLY A 1 86 ? -4.026 11.511 -12.896 1.00 69.69 86 GLY A C 1
ATOM 680 O O . GLY A 1 86 ? -3.709 10.970 -13.953 1.00 69.69 86 GLY A O 1
ATOM 681 N N . GLY A 1 87 ? -4.429 10.798 -11.841 1.00 77.38 87 GLY A N 1
ATOM 682 C CA . GLY A 1 87 ? -4.625 9.343 -11.839 1.00 77.38 87 GLY A CA 1
ATOM 683 C C . GLY A 1 87 ? -3.335 8.539 -11.655 1.00 77.38 87 GLY A C 1
ATOM 684 O O . GLY A 1 87 ? -3.145 7.913 -10.616 1.00 77.38 87 GLY A O 1
ATOM 685 N N . SER A 1 88 ? -2.439 8.554 -12.642 1.00 84.31 88 SER A N 1
ATOM 686 C CA . SER A 1 88 ? -1.136 7.882 -12.550 1.00 84.31 88 SER A CA 1
ATOM 687 C C . SER A 1 88 ? -0.047 8.666 -13.264 1.00 84.31 88 SER A C 1
ATOM 689 O O . SER A 1 88 ? -0.293 9.232 -14.328 1.00 84.31 88 SER A O 1
ATOM 691 N N . THR A 1 89 ? 1.166 8.627 -12.732 1.00 89.56 89 THR A N 1
ATOM 692 C CA . THR A 1 89 ? 2.360 9.176 -13.385 1.00 89.56 89 THR A CA 1
ATOM 693 C C . THR A 1 89 ? 3.534 8.213 -13.235 1.00 89.56 89 THR A C 1
ATOM 695 O O . THR A 1 89 ? 3.494 7.316 -12.392 1.00 89.56 89 THR A O 1
ATOM 698 N N . ARG A 1 90 ? 4.574 8.348 -14.060 1.00 90.25 90 ARG A N 1
ATOM 699 C CA . ARG A 1 90 ? 5.784 7.532 -13.909 1.00 90.25 90 ARG A CA 1
ATOM 700 C C . ARG A 1 90 ? 6.549 7.996 -12.682 1.00 90.25 90 ARG A C 1
ATOM 702 O O . ARG A 1 90 ? 6.811 9.184 -12.530 1.00 90.25 90 ARG A O 1
ATOM 709 N N . LEU A 1 91 ? 6.955 7.051 -11.840 1.00 89.75 91 LEU A N 1
ATOM 710 C CA . LEU A 1 91 ? 7.773 7.377 -10.676 1.00 89.75 91 LEU A CA 1
ATOM 711 C C . LEU A 1 91 ? 9.172 7.875 -11.085 1.00 89.75 91 LEU A C 1
ATOM 713 O O . LEU A 1 91 ? 9.812 8.565 -10.307 1.00 89.75 91 LEU A O 1
ATOM 717 N N . THR A 1 92 ? 9.632 7.562 -12.303 1.00 88.44 92 THR A N 1
ATOM 718 C CA . THR A 1 92 ? 10.900 8.045 -12.884 1.00 88.44 92 THR A CA 1
ATOM 719 C C . THR A 1 92 ? 10.928 9.514 -13.265 1.00 88.44 92 THR A C 1
ATOM 721 O O . THR A 1 92 ? 12.012 10.035 -13.516 1.00 88.44 92 THR A O 1
ATOM 724 N N . ASP A 1 93 ? 9.789 10.207 -13.254 1.00 89.56 93 ASP A N 1
ATOM 725 C CA . ASP A 1 93 ? 9.802 11.663 -13.327 1.00 89.56 93 ASP A CA 1
ATOM 726 C C . ASP A 1 93 ? 10.524 12.231 -12.081 1.00 89.56 93 ASP A C 1
ATOM 728 O O . ASP A 1 93 ? 10.123 11.924 -10.953 1.00 89.56 93 ASP A O 1
ATOM 732 N N . PRO A 1 94 ? 11.588 13.046 -12.240 1.00 89.56 94 PRO A N 1
ATOM 733 C CA . PRO A 1 94 ? 12.375 13.531 -11.108 1.00 89.56 94 PRO A CA 1
ATOM 734 C C . PRO A 1 94 ? 11.571 14.339 -10.084 1.00 89.56 94 PRO A C 1
ATOM 736 O O . PRO A 1 94 ? 11.801 14.200 -8.880 1.00 89.56 94 PRO A O 1
ATOM 739 N N . GLN A 1 95 ? 10.616 15.160 -10.535 1.00 90.50 95 GLN A N 1
ATOM 740 C CA . GLN A 1 95 ? 9.788 15.975 -9.644 1.00 90.50 95 GLN A CA 1
ATOM 741 C C . GLN A 1 95 ? 8.825 15.089 -8.855 1.00 90.50 95 GLN A C 1
ATOM 743 O O . GLN A 1 95 ? 8.683 15.246 -7.640 1.00 90.50 95 GLN A O 1
ATOM 748 N N . VAL A 1 96 ? 8.218 14.110 -9.529 1.00 90.94 96 VAL A N 1
ATOM 749 C CA . VAL A 1 96 ? 7.335 13.118 -8.902 1.00 90.94 96 VAL A CA 1
ATOM 750 C C . VAL A 1 96 ? 8.102 12.262 -7.896 1.00 90.94 96 VAL A C 1
ATOM 752 O O . VAL A 1 96 ? 7.635 12.081 -6.773 1.00 90.94 96 VAL A O 1
ATOM 755 N N . SER A 1 97 ? 9.283 11.758 -8.265 1.00 91.00 97 SER A N 1
ATOM 756 C CA . SER A 1 97 ? 10.139 10.951 -7.388 1.00 91.00 97 SER A CA 1
ATOM 757 C C . SER A 1 97 ? 10.515 11.717 -6.123 1.00 91.00 97 SER A C 1
ATOM 759 O O . SER A 1 97 ? 10.374 11.201 -5.010 1.00 91.00 97 SER A O 1
ATOM 761 N N . GLN A 1 98 ? 10.942 12.975 -6.270 1.00 91.81 98 GLN A N 1
ATOM 762 C CA . GLN A 1 98 ? 11.299 13.823 -5.138 1.00 91.81 98 GLN A CA 1
ATOM 763 C C . GLN A 1 98 ? 10.092 14.089 -4.228 1.00 91.81 98 GLN A C 1
ATOM 765 O O . GLN A 1 98 ? 10.205 13.956 -3.006 1.00 91.81 98 GLN A O 1
ATOM 770 N N . ALA A 1 99 ? 8.933 14.417 -4.805 1.00 93.06 99 ALA A N 1
ATOM 771 C CA . ALA A 1 99 ? 7.705 14.641 -4.049 1.00 93.06 99 ALA A CA 1
ATOM 772 C C . ALA A 1 99 ? 7.244 13.373 -3.312 1.00 93.06 99 ALA A C 1
ATOM 774 O O . ALA A 1 99 ? 6.908 13.435 -2.129 1.00 93.06 99 ALA A O 1
ATOM 775 N N . TYR A 1 100 ? 7.305 12.211 -3.969 1.00 94.62 100 TYR A N 1
ATOM 776 C CA . TYR A 1 100 ? 6.998 10.920 -3.356 1.00 94.62 100 TYR A CA 1
ATOM 777 C C . TYR A 1 100 ? 7.929 10.602 -2.186 1.00 94.62 100 TYR A C 1
ATOM 779 O O . TYR A 1 100 ? 7.446 10.265 -1.106 1.00 94.62 100 TYR A O 1
ATOM 787 N N . ARG A 1 101 ? 9.249 10.755 -2.364 1.00 94.31 101 ARG A N 1
ATOM 788 C CA . ARG A 1 101 ? 10.232 10.556 -1.286 1.00 94.31 101 ARG A CA 1
ATOM 789 C C . ARG A 1 101 ? 9.916 11.453 -0.088 1.00 94.31 101 ARG A C 1
ATOM 791 O O . ARG A 1 101 ? 9.910 10.973 1.040 1.00 94.31 101 ARG A O 1
ATOM 798 N N . GLY A 1 102 ? 9.592 12.725 -0.330 1.00 93.69 102 GLY A N 1
ATOM 799 C CA . GLY A 1 102 ? 9.186 13.663 0.717 1.00 93.69 102 GLY A CA 1
ATOM 800 C C . GLY A 1 102 ? 7.921 13.226 1.465 1.00 93.69 102 GLY A C 1
ATOM 801 O O . GLY A 1 102 ? 7.900 13.239 2.694 1.00 93.69 102 GLY A O 1
ATOM 802 N N . GLU A 1 103 ? 6.876 12.810 0.749 1.00 95.88 103 GLU A N 1
ATOM 803 C CA . GLU A 1 103 ? 5.628 12.342 1.366 1.00 95.88 103 GLU A CA 1
ATOM 804 C C . GLU A 1 103 ? 5.794 11.018 2.123 1.00 95.88 103 GLU A C 1
ATOM 806 O O . GLU A 1 103 ? 5.261 10.876 3.226 1.00 95.88 103 GLU A O 1
ATOM 811 N N . LEU A 1 104 ? 6.564 10.067 1.589 1.00 95.44 104 LEU A N 1
ATOM 812 C CA . LEU A 1 104 ? 6.855 8.804 2.266 1.00 95.44 104 LEU A CA 1
ATOM 813 C C . LEU A 1 104 ? 7.612 9.039 3.579 1.00 95.44 104 LEU A C 1
ATOM 815 O O . LEU A 1 104 ? 7.218 8.492 4.609 1.00 95.44 104 LEU A O 1
ATOM 819 N N . THR A 1 105 ? 8.632 9.904 3.571 1.00 95.19 105 THR A N 1
ATOM 820 C CA . THR A 1 105 ? 9.380 10.276 4.782 1.00 95.19 105 THR A CA 1
ATOM 821 C C . THR A 1 105 ? 8.462 10.875 5.845 1.00 95.19 105 THR A C 1
ATOM 823 O O . THR A 1 105 ? 8.449 10.393 6.973 1.00 95.19 105 THR A O 1
ATOM 826 N N . LYS A 1 106 ? 7.613 11.851 5.490 1.00 96.31 106 LYS A N 1
ATOM 827 C CA . LYS A 1 106 ? 6.666 12.461 6.444 1.00 96.31 106 LYS A CA 1
ATOM 828 C C . LYS A 1 106 ? 5.731 11.430 7.081 1.00 96.31 106 LYS A C 1
ATOM 830 O O . LYS A 1 106 ? 5.426 11.516 8.271 1.00 96.31 106 LYS A O 1
ATOM 835 N N . ARG A 1 107 ? 5.245 10.465 6.292 1.00 97.00 107 ARG A N 1
ATOM 836 C CA . ARG A 1 107 ? 4.341 9.407 6.770 1.00 97.00 107 ARG A CA 1
ATOM 837 C C . ARG A 1 107 ? 5.062 8.429 7.700 1.00 97.00 107 ARG A C 1
ATOM 839 O O . ARG A 1 107 ? 4.507 8.092 8.744 1.00 97.00 107 ARG A O 1
ATOM 846 N N . LEU A 1 108 ? 6.298 8.044 7.375 1.00 95.69 108 LEU A N 1
ATOM 847 C CA . LEU A 1 108 ? 7.147 7.219 8.244 1.00 95.69 108 LEU A CA 1
ATOM 848 C C . LEU A 1 108 ? 7.455 7.929 9.570 1.00 95.69 108 LEU A C 1
ATOM 850 O O . LEU A 1 108 ? 7.215 7.361 10.631 1.00 95.69 108 LEU A O 1
ATOM 854 N N . GLU A 1 109 ? 7.861 9.198 9.532 1.00 95.00 109 GLU A N 1
ATOM 855 C CA . GLU A 1 109 ? 8.093 10.001 10.741 1.00 95.00 109 GLU A CA 1
ATOM 856 C C . GLU A 1 109 ? 6.824 10.142 11.591 1.00 95.00 109 GLU A C 1
ATOM 858 O O . GLU A 1 109 ? 6.881 10.153 12.820 1.00 95.00 109 GLU A O 1
ATOM 863 N N . SER A 1 110 ? 5.658 10.281 10.952 1.00 96.19 110 SER A N 1
ATOM 864 C CA . SER A 1 110 ? 4.376 10.309 11.660 1.00 96.19 110 SER A CA 1
ATOM 865 C C . SER A 1 110 ? 4.086 8.976 12.345 1.00 96.19 110 SER A C 1
ATOM 867 O O . SER A 1 110 ? 3.573 8.976 13.463 1.00 96.19 110 SER A O 1
ATOM 869 N N . LEU A 1 111 ? 4.396 7.848 11.700 1.00 96.06 111 LEU A N 1
ATOM 870 C CA . LEU A 1 111 ? 4.233 6.517 12.281 1.00 96.06 111 LEU A CA 1
ATOM 871 C C . LEU A 1 111 ? 5.164 6.317 13.482 1.00 96.06 111 LEU A C 1
ATOM 873 O O . LEU A 1 111 ? 4.720 5.826 14.519 1.00 96.06 111 LEU A O 1
ATOM 877 N N . GLU A 1 112 ? 6.424 6.733 13.369 1.00 94.50 112 GLU A N 1
ATOM 878 C CA . GLU A 1 112 ? 7.417 6.645 14.446 1.00 94.50 112 GLU A CA 1
ATOM 879 C C . GLU A 1 112 ? 7.034 7.486 15.668 1.00 94.50 112 GLU A C 1
ATOM 881 O O . GLU A 1 112 ? 7.168 7.024 16.800 1.00 94.50 112 GLU A O 1
ATOM 886 N N . ARG A 1 113 ? 6.500 8.693 15.447 1.00 95.81 113 ARG A N 1
ATOM 887 C CA . ARG A 1 113 ? 6.052 9.594 16.521 1.00 95.81 113 ARG A CA 1
ATOM 888 C C . ARG A 1 113 ? 4.727 9.184 17.168 1.00 95.81 113 ARG A C 1
ATOM 890 O O . ARG A 1 113 ? 4.391 9.713 18.224 1.00 95.81 113 ARG A O 1
ATOM 897 N N . SER A 1 114 ? 3.960 8.288 16.547 1.00 95.31 114 SER A N 1
ATOM 898 C CA . SER A 1 114 ? 2.636 7.906 17.046 1.00 95.31 114 SER A CA 1
ATOM 899 C C . SER A 1 114 ? 2.727 6.912 18.217 1.00 95.31 114 SER A C 1
ATOM 901 O O . SER A 1 114 ? 3.479 5.934 18.118 1.00 95.31 114 SER A O 1
ATOM 903 N N . PRO A 1 115 ? 1.921 7.079 19.287 1.00 92.69 115 PRO A N 1
ATOM 904 C CA . PRO A 1 115 ? 1.895 6.160 20.428 1.00 92.69 115 PRO A CA 1
ATOM 905 C C . PRO A 1 115 ? 1.611 4.713 20.015 1.00 92.69 115 PRO A C 1
ATOM 907 O O . PRO A 1 115 ? 0.714 4.461 19.211 1.00 92.69 115 PRO A O 1
ATOM 910 N N . ARG A 1 116 ? 2.352 3.746 20.575 1.00 85.69 116 ARG A N 1
ATOM 911 C CA . ARG A 1 116 ? 2.281 2.327 20.169 1.00 85.69 116 ARG A CA 1
ATOM 912 C C . ARG A 1 116 ? 0.887 1.705 20.295 1.00 85.69 116 ARG A C 1
ATOM 914 O O . ARG A 1 116 ? 0.531 0.869 19.477 1.00 85.69 116 ARG A O 1
ATOM 921 N N . ASP A 1 117 ? 0.110 2.149 21.270 1.00 83.69 117 ASP A N 1
ATOM 922 C CA . ASP A 1 117 ? -1.229 1.672 21.628 1.00 83.69 117 ASP A CA 1
ATOM 923 C C . ASP A 1 117 ? -2.353 2.645 21.215 1.00 83.69 117 ASP A C 1
ATOM 925 O O . ASP A 1 117 ? -3.515 2.499 21.615 1.00 83.69 117 ASP A O 1
ATOM 929 N N . GLY A 1 118 ? -2.015 3.660 20.415 1.00 88.62 118 GLY A N 1
ATOM 930 C CA . GLY A 1 118 ? -2.939 4.698 19.981 1.00 88.62 118 GLY A CA 1
ATOM 931 C C . GLY A 1 118 ? -3.585 4.394 18.632 1.00 88.62 118 GLY A C 1
ATOM 932 O O . GLY A 1 118 ? -2.928 3.961 17.685 1.00 88.62 118 GLY A O 1
ATOM 933 N N . ALA A 1 119 ? -4.863 4.750 18.483 1.00 94.00 119 ALA A N 1
ATOM 934 C CA . ALA A 1 119 ? -5.531 4.718 17.179 1.00 94.00 119 ALA A CA 1
ATOM 935 C C . ALA A 1 119 ? -4.879 5.677 16.157 1.00 94.00 119 ALA A C 1
ATOM 937 O O . ALA A 1 119 ? -4.997 5.489 14.947 1.00 94.00 119 ALA A O 1
ATOM 938 N N . GLU A 1 120 ? -4.130 6.677 16.630 1.00 95.12 120 GLU A N 1
ATOM 939 C CA . GLU A 1 120 ? -3.298 7.537 15.787 1.00 95.12 120 GLU A CA 1
ATOM 940 C 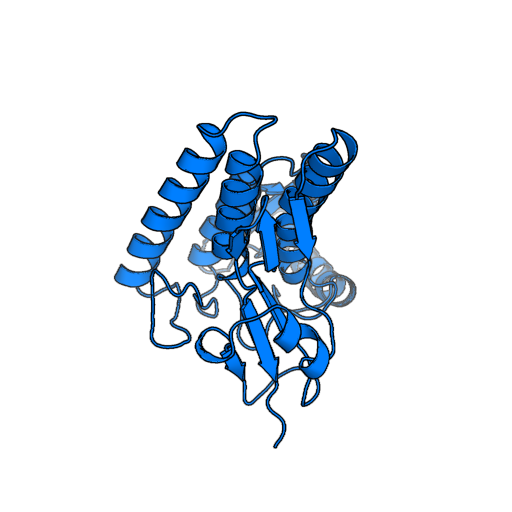C . GLU A 1 120 ? -2.214 6.753 15.047 1.00 95.12 120 GLU A C 1
ATOM 942 O O . GLU A 1 120 ? -1.998 7.000 13.860 1.00 95.12 120 GLU A O 1
ATOM 947 N N . ARG A 1 121 ? -1.600 5.759 15.702 1.00 96.38 121 ARG A N 1
ATOM 948 C CA . ARG A 1 121 ? -0.615 4.882 15.068 1.00 96.38 121 ARG A CA 1
ATOM 949 C C . ARG A 1 121 ? -1.245 4.011 13.998 1.00 96.38 121 ARG A C 1
ATOM 951 O O . ARG A 1 121 ? -0.628 3.822 12.957 1.00 96.38 121 ARG A O 1
ATOM 958 N N . LEU A 1 122 ? -2.481 3.551 14.201 1.00 97.25 122 LEU A N 1
ATOM 959 C CA . LEU A 1 122 ? -3.226 2.836 13.165 1.00 97.25 122 LEU A CA 1
ATOM 960 C C . LEU A 1 122 ? -3.461 3.721 11.936 1.00 97.25 122 LEU A C 1
ATOM 962 O O . LEU A 1 122 ? -3.168 3.300 10.819 1.00 97.25 122 LEU A O 1
ATOM 966 N N . ARG A 1 123 ? -3.894 4.976 12.125 1.00 97.25 123 ARG A N 1
ATOM 967 C CA . ARG A 1 123 ? -4.025 5.931 11.007 1.00 97.25 123 ARG A CA 1
ATOM 968 C C . ARG A 1 123 ? -2.689 6.177 10.306 1.00 97.25 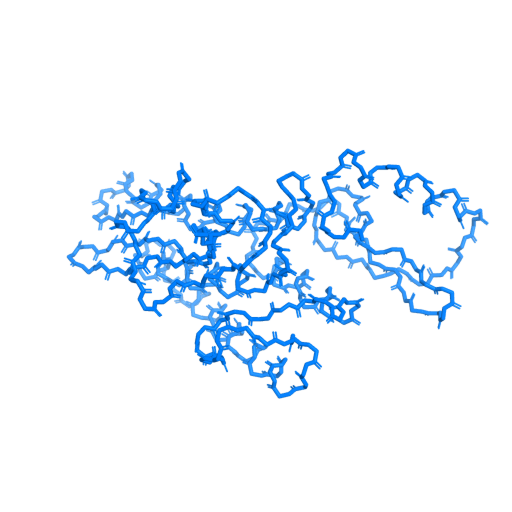123 ARG A C 1
ATOM 970 O O . ARG A 1 123 ? -2.640 6.190 9.080 1.00 97.25 123 ARG A O 1
ATOM 977 N N . ALA A 1 124 ? -1.611 6.370 11.066 1.00 97.00 124 ALA A N 1
ATOM 978 C CA . ALA A 1 124 ? -0.280 6.571 10.501 1.00 97.00 124 ALA A CA 1
ATOM 979 C C . ALA A 1 124 ? 0.212 5.326 9.743 1.00 97.00 124 ALA A C 1
ATOM 981 O O . ALA A 1 124 ? 0.801 5.456 8.674 1.00 97.00 124 ALA A O 1
ATOM 982 N N . SER A 1 125 ? -0.095 4.126 10.238 1.00 97.06 125 SER A N 1
ATOM 983 C CA . SER A 1 125 ? 0.248 2.859 9.591 1.00 97.06 125 SER A CA 1
ATOM 984 C C . SER A 1 125 ? -0.513 2.669 8.277 1.00 97.06 125 SER A C 1
ATOM 986 O O . SER A 1 125 ? 0.125 2.392 7.267 1.00 97.06 125 SER A O 1
ATOM 988 N N . VAL A 1 126 ? -1.827 2.932 8.243 1.00 97.50 126 VAL A N 1
ATOM 989 C CA . VAL A 1 126 ? -2.624 2.940 6.996 1.00 97.50 126 VAL A CA 1
ATOM 990 C C . VAL A 1 126 ? -2.119 4.002 6.015 1.00 97.50 126 VAL A C 1
ATOM 992 O O . VAL A 1 126 ? -2.131 3.797 4.806 1.00 97.50 126 VAL A O 1
ATOM 995 N N . SER A 1 127 ? -1.642 5.142 6.518 1.00 97.31 127 SER A N 1
ATOM 996 C CA . SER A 1 127 ? -1.053 6.190 5.684 1.00 97.31 127 SER A CA 1
ATOM 997 C C . SER A 1 127 ? 0.259 5.735 5.033 1.00 97.31 127 SER A C 1
ATOM 999 O O . SER A 1 127 ? 0.454 5.955 3.838 1.00 97.31 127 SER A O 1
ATOM 1001 N N . VAL A 1 128 ? 1.159 5.086 5.776 1.00 97.56 128 VAL A N 1
ATOM 1002 C CA . VAL A 1 128 ? 2.387 4.515 5.198 1.00 97.56 128 VAL A CA 1
ATOM 1003 C C . VAL A 1 128 ? 2.053 3.403 4.205 1.00 97.56 128 VAL A C 1
ATOM 1005 O O . VAL A 1 128 ? 2.594 3.414 3.102 1.00 97.56 128 VAL A O 1
ATOM 1008 N N . ASP A 1 129 ? 1.120 2.514 4.555 1.00 97.06 129 ASP A N 1
ATOM 1009 C CA . ASP A 1 129 ? 0.630 1.466 3.657 1.00 97.06 129 ASP A CA 1
ATOM 1010 C C . ASP A 1 129 ? 0.117 2.045 2.334 1.00 97.06 129 ASP A C 1
ATOM 1012 O O . ASP A 1 129 ? 0.515 1.589 1.264 1.00 97.06 129 ASP A O 1
ATOM 1016 N N . GLU A 1 130 ? -0.675 3.123 2.388 1.00 97.25 130 GLU A N 1
ATOM 1017 C CA . GLU A 1 130 ? -1.153 3.785 1.177 1.00 97.25 130 GLU A CA 1
ATOM 1018 C C . GLU A 1 130 ? -0.010 4.301 0.306 1.00 97.25 130 GLU A C 1
ATOM 1020 O O . GLU A 1 130 ? -0.055 4.162 -0.916 1.00 97.25 130 GLU A O 1
ATOM 1025 N N . ALA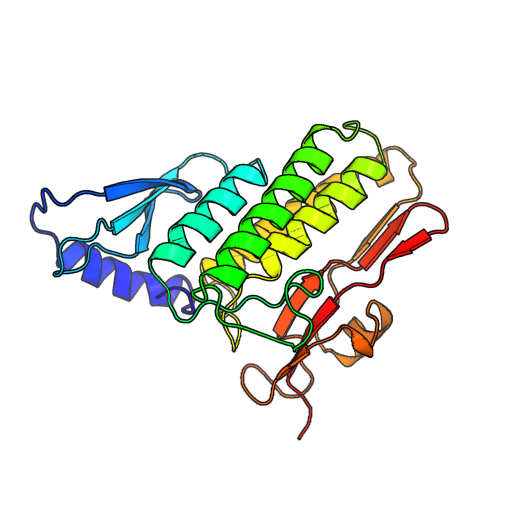 A 1 131 ? 1.014 4.903 0.910 1.00 96.56 131 ALA A N 1
ATOM 1026 C CA . ALA A 1 131 ? 2.150 5.419 0.159 1.00 96.56 131 ALA A CA 1
ATOM 1027 C C . ALA A 1 131 ? 2.927 4.294 -0.538 1.00 96.56 131 ALA A C 1
ATOM 1029 O O . ALA A 1 131 ? 3.263 4.439 -1.713 1.00 96.56 131 ALA A O 1
ATOM 1030 N N . LEU A 1 132 ? 3.147 3.171 0.152 1.00 94.94 132 LEU A N 1
ATOM 1031 C CA . LEU A 1 132 ? 3.830 2.000 -0.399 1.00 94.94 132 LEU A CA 1
ATOM 1032 C C . LEU A 1 132 ? 3.013 1.350 -1.523 1.00 94.94 132 LEU A C 1
ATOM 1034 O O . LEU A 1 132 ? 3.523 1.175 -2.628 1.00 94.94 132 LEU A O 1
ATOM 1038 N N . CYS A 1 133 ? 1.733 1.068 -1.280 1.00 94.38 133 CYS A N 1
ATOM 1039 C CA . CYS A 1 133 ? 0.847 0.408 -2.242 1.00 94.38 133 CYS A CA 1
ATOM 1040 C C . CYS A 1 133 ? 0.453 1.306 -3.426 1.00 94.38 133 CYS A C 1
ATOM 1042 O O . CYS A 1 133 ? 0.038 0.811 -4.475 1.00 94.38 133 CYS A O 1
ATOM 1044 N N . SER A 1 134 ? 0.615 2.627 -3.291 1.00 95.00 134 SER A N 1
ATOM 1045 C CA . SER A 1 134 ? 0.448 3.585 -4.390 1.00 95.00 134 SER A CA 1
ATOM 1046 C C . SER A 1 134 ? 1.603 3.587 -5.386 1.00 95.00 134 SER A C 1
ATOM 1048 O O . SER A 1 134 ? 1.436 4.138 -6.475 1.00 95.00 134 SER A O 1
ATOM 1050 N N . VAL A 1 135 ? 2.749 2.984 -5.062 1.00 94.00 135 VAL A N 1
ATOM 1051 C CA . VAL A 1 135 ? 3.758 2.649 -6.067 1.00 94.00 135 VAL A CA 1
ATOM 1052 C C . VAL A 1 135 ? 3.420 1.271 -6.605 1.00 94.00 135 VAL A C 1
ATOM 1054 O O . VAL A 1 135 ? 3.440 0.280 -5.882 1.00 94.00 135 VAL A O 1
ATOM 1057 N N . THR A 1 136 ? 3.059 1.193 -7.880 1.00 90.75 136 THR A N 1
ATOM 1058 C CA . THR A 1 136 ? 2.699 -0.082 -8.497 1.00 90.75 136 THR A CA 1
ATOM 1059 C C . THR A 1 136 ? 2.888 -0.048 -10.002 1.00 90.75 136 THR A C 1
ATOM 1061 O O . THR A 1 136 ? 3.093 0.992 -10.624 1.00 90.75 136 THR A O 1
ATOM 1064 N N . HIS A 1 137 ? 2.813 -1.218 -10.610 1.00 88.81 137 HIS A N 1
ATOM 1065 C CA . HIS A 1 137 ? 2.722 -1.360 -12.050 1.00 88.81 137 HIS A CA 1
ATOM 1066 C C . HIS A 1 137 ? 1.289 -1.150 -12.531 1.00 88.81 137 HIS A C 1
ATOM 1068 O O . HIS A 1 137 ? 0.335 -1.462 -11.824 1.00 88.81 137 HIS A O 1
ATOM 1074 N N . LEU A 1 138 ? 1.129 -0.692 -13.773 1.00 87.31 138 LEU A N 1
ATOM 1075 C CA . LEU A 1 138 ? -0.164 -0.696 -14.458 1.00 87.31 138 LEU A CA 1
ATOM 1076 C C . LEU A 1 138 ? -0.069 -1.561 -15.732 1.00 87.31 138 LEU A C 1
ATOM 1078 O O . LEU A 1 138 ? 0.786 -1.297 -16.585 1.00 87.31 138 LEU A O 1
ATOM 1082 N N . PRO A 1 139 ? -0.885 -2.630 -15.857 1.00 86.25 139 PRO A N 1
ATOM 1083 C CA . PRO A 1 139 ? -1.720 -3.216 -14.797 1.00 86.25 139 PRO A CA 1
ATOM 1084 C C . PRO A 1 139 ? -0.878 -3.739 -13.604 1.00 86.25 139 PRO A C 1
ATOM 1086 O O . PRO A 1 139 ? 0.309 -4.027 -13.804 1.00 86.25 139 PRO A O 1
ATOM 1089 N N . PRO A 1 140 ? -1.468 -3.868 -12.394 1.00 86.62 140 PRO A N 1
ATOM 1090 C CA . PRO A 1 140 ? -0.765 -4.357 -11.203 1.00 86.62 140 PRO A CA 1
ATOM 1091 C C . PRO A 1 140 ? -0.112 -5.727 -11.391 1.00 86.62 140 PRO A C 1
ATOM 1093 O O . PRO A 1 140 ? -0.523 -6.517 -12.248 1.00 86.62 140 PRO A O 1
ATOM 1096 N N . GLY A 1 141 ? 0.907 -6.004 -10.570 1.00 81.12 141 GLY A N 1
ATOM 1097 C CA . GLY A 1 141 ? 1.593 -7.295 -10.541 1.00 81.12 141 GLY A CA 1
ATOM 1098 C C . GLY A 1 141 ? 0.620 -8.463 -10.363 1.00 81.12 141 GLY A C 1
ATOM 1099 O O . GLY A 1 141 ? -0.411 -8.341 -9.702 1.00 81.12 141 GLY A O 1
ATOM 1100 N N . ALA A 1 142 ? 0.927 -9.600 -10.989 1.00 79.81 142 ALA A N 1
ATOM 1101 C CA . ALA A 1 142 ? 0.074 -10.775 -10.881 1.00 79.81 142 ALA A CA 1
ATOM 1102 C C . ALA A 1 142 ? -0.005 -11.276 -9.424 1.00 79.81 142 ALA A C 1
ATOM 1104 O O . ALA A 1 142 ? 0.991 -11.191 -8.703 1.00 79.81 142 ALA A O 1
ATOM 1105 N N . PRO A 1 143 ? -1.136 -11.872 -8.999 1.00 80.69 143 PRO A N 1
ATOM 1106 C CA . PRO A 1 143 ? -1.221 -12.535 -7.704 1.00 80.69 143 PRO A CA 1
ATOM 1107 C C . PRO A 1 143 ? -0.082 -13.537 -7.505 1.00 80.69 143 PRO A C 1
ATOM 1109 O O . PRO A 1 143 ? 0.239 -14.320 -8.408 1.00 80.69 143 PRO A O 1
ATOM 1112 N N . GLY A 1 144 ? 0.521 -13.495 -6.319 1.00 77.38 144 GLY A N 1
ATOM 1113 C CA . GLY A 1 144 ? 1.678 -14.314 -5.980 1.00 77.38 144 GLY A CA 1
ATOM 1114 C C . GLY A 1 144 ? 2.968 -13.911 -6.691 1.00 77.38 144 GLY A C 1
ATOM 1115 O O . GLY A 1 144 ? 3.874 -14.729 -6.727 1.00 77.38 144 GLY A O 1
ATOM 1116 N N . SER A 1 145 ? 3.067 -12.725 -7.306 1.00 80.94 145 SER A N 1
ATOM 1117 C CA . SER A 1 145 ? 4.371 -12.125 -7.608 1.00 80.94 145 SER A CA 1
ATOM 1118 C C . SER A 1 145 ? 4.971 -11.527 -6.343 1.00 80.94 145 SER A C 1
ATOM 1120 O O . SER A 1 145 ? 4.240 -11.073 -5.462 1.00 80.94 145 SER A O 1
ATOM 1122 N N . TRP A 1 146 ? 6.295 -11.422 -6.284 1.00 79.00 146 TRP A N 1
ATOM 1123 C CA . TRP A 1 146 ? 6.940 -10.723 -5.177 1.00 79.00 146 TRP A CA 1
ATOM 1124 C C . TRP A 1 146 ? 6.459 -9.262 -5.033 1.00 79.00 146 TRP A C 1
ATOM 1126 O O . TRP A 1 146 ? 6.348 -8.769 -3.916 1.00 79.00 146 TRP A O 1
ATOM 1136 N N . TRP A 1 147 ? 6.099 -8.568 -6.128 1.00 84.31 147 TRP A N 1
ATOM 1137 C CA . TRP A 1 147 ? 5.519 -7.216 -6.035 1.00 84.31 147 TRP A CA 1
ATOM 1138 C C . TRP A 1 147 ? 4.162 -7.227 -5.325 1.00 84.31 147 TRP A C 1
ATOM 1140 O O . TRP A 1 147 ? 3.880 -6.374 -4.491 1.00 84.31 147 TRP A O 1
ATOM 1150 N N . ASN A 1 148 ? 3.320 -8.217 -5.627 1.00 84.62 148 ASN A N 1
ATOM 1151 C CA . ASN A 1 148 ? 2.063 -8.411 -4.915 1.00 84.62 148 ASN A CA 1
ATOM 1152 C C . ASN A 1 148 ? 2.314 -8.774 -3.439 1.00 84.62 148 ASN A C 1
ATOM 1154 O O . ASN A 1 148 ? 1.599 -8.283 -2.574 1.00 84.62 148 ASN A O 1
ATOM 1158 N N . ARG A 1 149 ? 3.369 -9.548 -3.144 1.00 86.44 149 ARG A N 1
ATOM 1159 C CA . ARG A 1 149 ? 3.795 -9.856 -1.769 1.00 86.44 149 ARG A CA 1
ATOM 1160 C C . ARG A 1 149 ? 4.188 -8.596 -0.987 1.00 86.44 149 ARG A C 1
ATOM 1162 O O . ARG A 1 149 ? 3.835 -8.482 0.178 1.00 86.44 149 ARG A O 1
ATOM 1169 N N . LEU A 1 150 ? 4.856 -7.629 -1.626 1.00 87.62 150 LEU A N 1
ATOM 1170 C CA . LEU A 1 150 ? 5.173 -6.331 -1.011 1.00 87.62 150 LEU A CA 1
ATOM 1171 C C . LEU A 1 150 ? 3.906 -5.617 -0.523 1.00 87.62 150 LEU A C 1
ATOM 1173 O O . LEU A 1 150 ? 3.867 -5.138 0.608 1.00 87.62 150 LEU A O 1
ATOM 1177 N N . ALA A 1 151 ? 2.870 -5.568 -1.364 1.00 90.50 151 ALA A N 1
ATOM 1178 C CA . ALA A 1 151 ? 1.588 -4.968 -1.001 1.00 90.50 151 ALA A CA 1
ATOM 1179 C C . ALA A 1 151 ? 0.876 -5.765 0.106 1.00 90.50 151 ALA A C 1
ATOM 1181 O O . ALA A 1 151 ? 0.357 -5.177 1.048 1.00 90.50 151 ALA A O 1
ATOM 1182 N N . GLU A 1 152 ? 0.892 -7.100 0.041 1.00 90.62 152 GLU A N 1
ATOM 1183 C CA . GLU A 1 152 ? 0.318 -7.966 1.082 1.00 90.62 152 GLU A CA 1
ATOM 1184 C C . GLU A 1 152 ? 0.977 -7.742 2.450 1.00 90.62 152 GLU A C 1
ATOM 1186 O O . GLU A 1 152 ? 0.275 -7.603 3.451 1.00 90.62 152 GLU A O 1
ATOM 1191 N N . GLU A 1 153 ? 2.307 -7.648 2.500 1.00 90.88 153 GLU A N 1
ATOM 1192 C CA . GLU A 1 153 ? 3.036 -7.362 3.741 1.00 90.88 153 GLU A CA 1
ATOM 1193 C C . GLU A 1 153 ? 2.800 -5.939 4.241 1.00 90.88 153 GLU A C 1
ATOM 1195 O O . GLU A 1 153 ? 2.644 -5.724 5.444 1.00 90.88 153 GLU A O 1
ATOM 1200 N N . SER A 1 154 ? 2.711 -4.978 3.321 1.00 94.00 154 SER A N 1
ATOM 1201 C CA . SER A 1 154 ? 2.351 -3.602 3.651 1.00 94.00 154 SER A CA 1
ATOM 1202 C C . SER A 1 154 ? 0.960 -3.525 4.290 1.00 94.00 154 SER A C 1
ATOM 1204 O O . SER A 1 154 ? 0.816 -2.902 5.340 1.00 94.00 154 SER A O 1
ATOM 1206 N N . HIS A 1 155 ? -0.040 -4.218 3.730 1.00 95.50 155 HIS A N 1
ATOM 1207 C CA . HIS A 1 155 ? -1.400 -4.266 4.273 1.00 95.50 155 HIS A CA 1
ATOM 1208 C C . HIS A 1 155 ? -1.481 -5.019 5.606 1.00 95.50 155 HIS A C 1
ATOM 1210 O O . HIS A 1 155 ? -2.295 -4.664 6.462 1.00 95.50 155 HIS A O 1
ATOM 1216 N N . ALA A 1 156 ? -0.662 -6.057 5.797 1.00 94.31 156 ALA A N 1
ATOM 1217 C CA . ALA A 1 156 ? -0.667 -6.855 7.019 1.00 94.31 156 ALA A CA 1
ATOM 1218 C C . ALA A 1 156 ? -0.351 -6.005 8.259 1.00 94.31 156 ALA A C 1
ATOM 1220 O O . ALA A 1 156 ? -1.035 -6.132 9.268 1.00 94.31 156 ALA A O 1
ATOM 1221 N N . ALA A 1 157 ? 0.606 -5.076 8.177 1.00 93.19 157 ALA A N 1
ATOM 1222 C CA . ALA A 1 157 ? 1.004 -4.247 9.318 1.00 93.19 157 ALA A CA 1
ATOM 1223 C C . ALA A 1 157 ? -0.158 -3.447 9.969 1.00 93.19 157 ALA A C 1
ATOM 1225 O O . ALA A 1 157 ? -0.400 -3.621 11.168 1.00 93.19 157 ALA A O 1
ATOM 1226 N N . PRO A 1 158 ? -0.919 -2.599 9.246 1.00 95.81 158 PRO A N 1
ATOM 1227 C CA . PRO A 1 158 ? -2.075 -1.907 9.814 1.00 95.81 158 PRO A CA 1
ATOM 1228 C C . PRO A 1 158 ? -3.233 -2.848 10.166 1.00 95.81 158 PRO A C 1
ATOM 1230 O O . PRO A 1 158 ? -3.956 -2.569 11.122 1.00 95.81 158 PRO A O 1
ATOM 1233 N N . LEU A 1 159 ? -3.433 -3.955 9.439 1.00 97.31 159 LEU A N 1
ATOM 1234 C CA . LEU A 1 159 ? -4.478 -4.932 9.773 1.00 97.31 159 LEU A CA 1
ATOM 1235 C C . LEU A 1 159 ? -4.183 -5.633 11.107 1.00 97.31 159 LEU A C 1
ATOM 1237 O O . LEU A 1 159 ? -5.081 -5.777 11.936 1.00 97.31 159 LEU A O 1
ATOM 1241 N N . ASP A 1 160 ? -2.934 -6.016 11.346 1.00 95.50 160 ASP A N 1
ATOM 1242 C CA . ASP A 1 160 ? -2.477 -6.651 12.583 1.00 95.50 160 ASP A CA 1
ATOM 1243 C C . ASP A 1 160 ? -2.604 -5.686 13.762 1.00 95.50 160 ASP A C 1
ATOM 1245 O O . ASP A 1 160 ? -3.237 -6.021 14.765 1.00 95.50 160 ASP A O 1
ATOM 1249 N N . LEU A 1 161 ? -2.139 -4.445 13.591 1.00 95.44 161 LEU A N 1
ATOM 1250 C CA . LEU A 1 161 ? -2.312 -3.386 14.584 1.00 95.44 161 LEU A CA 1
ATOM 1251 C C . LEU A 1 161 ? -3.796 -3.107 14.877 1.00 95.44 161 LEU A C 1
ATOM 1253 O O . LEU A 1 161 ? -4.179 -2.897 16.027 1.00 95.44 161 LEU A O 1
ATOM 1257 N N . CYS A 1 162 ? -4.660 -3.127 13.858 1.00 97.31 162 CYS A N 1
ATOM 1258 C CA . CYS A 1 162 ? -6.099 -2.980 14.057 1.00 97.31 162 CYS A CA 1
ATOM 1259 C C . CYS A 1 162 ? -6.673 -4.123 14.905 1.00 97.31 162 CYS A C 1
ATOM 1261 O O . CYS A 1 162 ? -7.486 -3.863 15.793 1.00 97.31 162 CYS A O 1
ATOM 1263 N N . ARG A 1 163 ? -6.252 -5.373 14.663 1.00 96.88 163 ARG A N 1
ATOM 1264 C CA . ARG A 1 163 ? -6.683 -6.541 15.452 1.00 96.88 163 ARG A CA 1
ATOM 1265 C C . ARG A 1 163 ? -6.236 -6.431 16.910 1.00 96.88 163 ARG A C 1
ATOM 1267 O O . ARG A 1 163 ? -7.027 -6.725 17.807 1.00 96.88 163 ARG A O 1
ATOM 1274 N N . GLU A 1 164 ? -5.011 -5.975 17.152 1.00 96.00 164 GLU A N 1
ATOM 1275 C CA . GLU A 1 164 ? -4.478 -5.744 18.501 1.00 96.00 164 GLU A CA 1
ATOM 1276 C C . GLU A 1 164 ? -5.270 -4.665 19.249 1.00 96.00 164 GLU A C 1
ATOM 1278 O O . GLU A 1 164 ? -5.756 -4.898 20.357 1.00 96.00 164 GLU A O 1
ATOM 1283 N N . LEU A 1 165 ? -5.475 -3.503 18.622 1.00 96.19 165 LEU A N 1
ATOM 1284 C CA . LEU A 1 165 ? -6.225 -2.393 19.214 1.00 96.19 165 LEU A CA 1
ATOM 1285 C C . LEU A 1 165 ? -7.691 -2.760 19.473 1.00 96.19 165 LEU A C 1
ATOM 1287 O O . LEU A 1 165 ? -8.230 -2.424 20.529 1.00 96.19 165 LEU A O 1
ATOM 1291 N N . HIS A 1 166 ? -8.326 -3.477 18.543 1.00 96.12 166 HIS A N 1
ATOM 1292 C CA . HIS A 1 166 ? -9.682 -3.990 18.722 1.00 96.12 166 HIS A CA 1
ATOM 1293 C C . HIS A 1 166 ? -9.764 -4.952 19.916 1.00 96.12 166 HIS A C 1
ATOM 1295 O O . HIS A 1 166 ? -10.649 -4.820 20.758 1.00 96.12 166 HIS A O 1
ATOM 1301 N N . SER A 1 167 ? -8.794 -5.865 20.047 1.00 96.12 167 SER A N 1
ATOM 1302 C CA . SER A 1 167 ? -8.707 -6.800 21.181 1.00 96.12 167 SER A CA 1
ATOM 1303 C C . SER A 1 167 ? -8.471 -6.087 22.519 1.00 96.12 167 SER A C 1
ATOM 1305 O O . SER A 1 167 ? -8.925 -6.556 23.558 1.00 96.12 167 SER A O 1
ATOM 1307 N N . ALA A 1 168 ? -7.824 -4.919 22.497 1.00 95.38 168 ALA A N 1
ATOM 1308 C CA . ALA A 1 168 ? -7.673 -4.022 23.643 1.00 95.38 168 ALA A CA 1
ATOM 1309 C C . ALA A 1 168 ? -8.912 -3.129 23.908 1.00 95.38 168 ALA A C 1
ATOM 1311 O O . ALA A 1 168 ? -8.839 -2.176 24.687 1.00 95.38 168 ALA A O 1
ATOM 1312 N N . GLY A 1 169 ? -10.050 -3.403 23.259 1.00 95.44 169 GLY A N 1
ATOM 1313 C CA . GLY A 1 169 ? -11.314 -2.692 23.466 1.00 95.44 169 GLY A CA 1
ATOM 1314 C C . GLY A 1 169 ? -11.387 -1.316 22.801 1.00 95.44 169 GLY A C 1
ATOM 1315 O O . GLY A 1 169 ? -12.250 -0.508 23.149 1.00 95.44 169 GLY A O 1
ATOM 1316 N N . ARG A 1 170 ? -10.487 -1.000 21.860 1.00 95.38 170 ARG A N 1
ATOM 1317 C CA . ARG A 1 170 ? -10.567 0.244 21.081 1.00 95.38 170 ARG A CA 1
ATOM 1318 C C . ARG A 1 170 ? -11.612 0.101 19.974 1.00 95.38 170 ARG A C 1
ATOM 1320 O O . ARG A 1 170 ? -11.659 -0.906 19.274 1.00 95.38 170 ARG A O 1
ATOM 1327 N N . ASN A 1 171 ? -12.412 1.148 19.767 1.00 96.12 171 ASN A N 1
ATOM 1328 C CA . ASN A 1 171 ? -13.373 1.215 18.665 1.00 96.12 171 ASN A CA 1
ATOM 1329 C C . ASN A 1 171 ? -12.649 1.531 17.346 1.00 96.12 171 ASN A C 1
ATOM 1331 O O . ASN A 1 171 ? -12.606 2.682 16.908 1.00 96.12 171 ASN A O 1
ATOM 1335 N N . VAL A 1 172 ? -12.028 0.517 16.753 1.00 97.69 172 VAL A N 1
ATOM 1336 C CA . VAL A 1 172 ? -11.323 0.612 15.472 1.00 97.69 172 VAL A CA 1
ATOM 1337 C C . VAL A 1 172 ? -11.710 -0.537 14.551 1.00 97.69 172 VAL A C 1
ATOM 1339 O O . VAL A 1 172 ? -12.062 -1.624 15.014 1.00 97.69 172 VAL A O 1
ATOM 1342 N N . GLU A 1 173 ? -11.633 -0.289 13.249 1.00 97.94 173 GLU A N 1
ATOM 1343 C CA . GLU A 1 173 ? -11.885 -1.281 12.208 1.00 97.94 173 GLU A CA 1
ATOM 1344 C C . GLU A 1 173 ? -11.096 -0.914 10.950 1.00 97.94 173 GLU A C 1
ATOM 1346 O O . GLU A 1 173 ? -11.137 0.233 10.512 1.00 97.94 173 GLU A O 1
ATOM 1351 N N . ALA A 1 174 ? -10.393 -1.876 10.358 1.00 97.81 174 ALA A N 1
ATOM 1352 C CA . ALA A 1 174 ? -9.673 -1.709 9.104 1.00 97.81 174 ALA A CA 1
ATOM 1353 C C . ALA A 1 174 ? -10.082 -2.824 8.141 1.00 97.81 174 ALA A C 1
ATOM 1355 O O . ALA A 1 174 ? -10.119 -3.995 8.520 1.00 97.81 174 ALA A O 1
ATOM 1356 N N . VAL A 1 175 ? -10.400 -2.461 6.899 1.00 97.25 175 VAL A N 1
ATOM 1357 C CA . VAL A 1 175 ? -10.919 -3.387 5.889 1.00 97.25 175 VAL A CA 1
ATOM 1358 C C . VAL A 1 175 ? -10.118 -3.244 4.604 1.00 97.25 175 VAL A C 1
ATOM 1360 O O . VAL A 1 175 ? -10.000 -2.153 4.041 1.00 97.25 175 VAL A O 1
ATOM 1363 N N . LEU A 1 176 ? -9.611 -4.376 4.116 1.00 96.56 176 LEU A N 1
ATOM 1364 C CA . LEU A 1 176 ? -9.102 -4.508 2.756 1.00 96.56 176 LEU A CA 1
ATOM 1365 C C . LEU A 1 176 ? -10.305 -4.572 1.793 1.00 96.56 176 LEU A C 1
ATOM 1367 O O . LEU A 1 176 ? -11.089 -5.521 1.884 1.00 96.56 176 LEU A O 1
ATOM 1371 N N . PRO A 1 177 ? -10.494 -3.600 0.880 1.00 92.38 177 PRO A N 1
ATOM 1372 C CA . PRO A 1 177 ? -11.635 -3.600 -0.030 1.00 92.38 177 PRO A CA 1
ATOM 1373 C C . PRO A 1 177 ? -11.711 -4.881 -0.877 1.00 92.38 177 PRO A C 1
ATOM 1375 O O . PRO A 1 177 ? -10.738 -5.296 -1.509 1.00 92.38 177 PRO A O 1
ATOM 1378 N N . ALA A 1 178 ? -12.890 -5.504 -0.896 1.00 84.50 178 ALA A N 1
ATOM 1379 C CA . ALA A 1 178 ? -13.097 -6.838 -1.456 1.00 84.50 178 ALA A CA 1
ATOM 1380 C C . ALA A 1 178 ? -12.960 -6.923 -2.993 1.00 84.50 178 ALA A C 1
ATOM 1382 O O . ALA A 1 178 ? -13.107 -5.949 -3.734 1.00 84.50 178 ALA A O 1
ATOM 1383 N N . ARG A 1 179 ? -12.765 -8.145 -3.497 1.00 88.62 179 ARG A N 1
ATOM 1384 C CA . ARG A 1 179 ? -13.026 -8.506 -4.900 1.00 88.62 179 ARG A CA 1
ATOM 1385 C C . ARG A 1 179 ? -14.379 -9.218 -4.958 1.00 88.62 179 ARG A C 1
ATOM 1387 O O . ARG A 1 179 ? -14.548 -10.177 -4.207 1.00 88.62 179 ARG A O 1
ATOM 1394 N N . PRO A 1 180 ? -15.331 -8.829 -5.830 1.00 94.38 180 PRO A N 1
ATOM 1395 C CA . PRO A 1 180 ? -15.252 -7.861 -6.945 1.00 94.38 180 PRO A CA 1
ATOM 1396 C C . PRO A 1 180 ? -15.459 -6.376 -6.563 1.00 94.38 180 PRO A C 1
ATOM 1398 O O . PRO A 1 180 ? -15.953 -6.070 -5.479 1.00 94.38 180 PRO A O 1
ATOM 1401 N N . TYR A 1 181 ? -15.192 -5.442 -7.494 1.00 95.25 181 TYR A N 1
ATOM 1402 C CA . TYR A 1 181 ? -15.267 -3.982 -7.268 1.00 95.25 181 TYR A CA 1
ATOM 1403 C C . TYR A 1 181 ? -16.638 -3.501 -6.776 1.00 95.25 181 TYR A C 1
ATOM 1405 O O . TYR A 1 181 ? -16.734 -2.590 -5.956 1.00 95.25 181 TYR A O 1
ATOM 1413 N N . ARG A 1 182 ? -17.722 -4.159 -7.208 1.00 95.12 182 ARG A N 1
ATOM 1414 C CA . ARG A 1 182 ? -19.081 -3.858 -6.721 1.00 95.12 182 ARG A CA 1
ATOM 1415 C C . ARG A 1 182 ? -19.228 -3.974 -5.200 1.00 95.12 182 ARG A C 1
ATOM 1417 O O . ARG A 1 182 ? -20.131 -3.350 -4.662 1.00 95.12 182 ARG A O 1
ATOM 1424 N N . GLN A 1 183 ? -18.388 -4.779 -4.546 1.00 95.38 183 GLN A N 1
ATOM 1425 C CA . GLN A 1 183 ? -18.333 -4.897 -3.090 1.00 95.38 183 GLN A CA 1
ATOM 1426 C C . GLN A 1 183 ? -17.327 -3.900 -2.503 1.00 95.38 183 GLN A C 1
ATOM 1428 O O . GLN A 1 183 ? -17.666 -3.206 -1.550 1.00 95.38 183 GLN A O 1
ATOM 1433 N N . ALA A 1 184 ? -16.137 -3.759 -3.108 1.00 94.69 184 ALA A N 1
ATOM 1434 C CA . ALA A 1 184 ? -15.140 -2.773 -2.671 1.00 94.69 184 ALA A CA 1
ATOM 1435 C C . ALA A 1 184 ? -15.698 -1.351 -2.590 1.00 94.69 184 ALA A C 1
ATOM 1437 O O . ALA A 1 184 ? -15.413 -0.661 -1.619 1.00 94.69 184 ALA A O 1
ATOM 1438 N N . ARG A 1 185 ? -16.524 -0.927 -3.557 1.00 95.00 185 ARG A N 1
ATOM 1439 C CA . ARG A 1 185 ? -17.052 0.448 -3.627 1.00 95.00 185 ARG A CA 1
ATOM 1440 C C . ARG A 1 185 ? -17.890 0.885 -2.419 1.00 95.00 185 ARG A C 1
ATOM 1442 O O . ARG A 1 185 ? -18.152 2.069 -2.267 1.00 95.00 185 ARG A O 1
ATOM 1449 N N . HIS A 1 186 ? -18.338 -0.049 -1.573 1.00 95.75 186 HIS A N 1
ATOM 1450 C CA . HIS A 1 186 ? -18.996 0.282 -0.300 1.00 95.75 186 HIS A CA 1
ATOM 1451 C C . HIS A 1 186 ? -18.011 0.815 0.750 1.00 95.75 186 HIS A C 1
ATOM 1453 O O . HIS A 1 186 ? -18.413 1.495 1.688 1.00 95.75 186 HIS A O 1
ATOM 1459 N N . HIS A 1 187 ? -16.725 0.525 0.566 1.00 96.56 187 HIS A N 1
ATOM 1460 C CA . HIS A 1 187 ? -15.618 0.926 1.423 1.00 96.56 187 HIS A CA 1
ATOM 1461 C C . HIS A 1 187 ? -14.717 1.976 0.764 1.00 96.56 187 HIS A C 1
ATOM 1463 O O . HIS A 1 187 ? -13.681 2.315 1.325 1.00 96.56 187 HIS A O 1
ATOM 1469 N N . THR A 1 188 ? -15.063 2.506 -0.408 1.00 95.31 188 THR A N 1
ATOM 1470 C CA . THR A 1 188 ? -14.260 3.526 -1.097 1.00 95.31 188 THR A CA 1
ATOM 1471 C C . THR A 1 188 ? -15.088 4.767 -1.402 1.00 95.31 188 THR A C 1
ATOM 1473 O O . THR A 1 188 ? -16.306 4.802 -1.211 1.00 95.31 188 THR A O 1
ATOM 1476 N N . ARG A 1 189 ? -14.416 5.819 -1.873 1.00 92.38 189 ARG A N 1
ATOM 1477 C CA . ARG A 1 189 ? -15.063 6.994 -2.454 1.00 92.38 189 ARG A CA 1
ATOM 1478 C C . ARG A 1 189 ? -14.873 6.934 -3.964 1.00 92.38 189 ARG A C 1
ATOM 1480 O O . ARG A 1 189 ? -13.743 6.931 -4.430 1.00 92.38 189 ARG A O 1
ATOM 1487 N N . ALA A 1 190 ? -15.964 6.939 -4.730 1.00 81.56 190 ALA A N 1
ATOM 1488 C CA . ALA A 1 190 ? -15.914 6.726 -6.183 1.00 81.56 190 ALA A CA 1
ATOM 1489 C C . ALA A 1 190 ? -14.983 7.694 -6.945 1.00 81.56 190 ALA A C 1
ATOM 1491 O O . ALA A 1 190 ? -14.441 7.318 -7.977 1.00 81.56 190 ALA A O 1
ATOM 1492 N N . GLY A 1 191 ? -14.791 8.921 -6.443 1.00 85.25 191 GLY A N 1
ATOM 1493 C CA . GLY A 1 191 ? -13.867 9.899 -7.031 1.00 85.25 191 GLY A CA 1
ATOM 1494 C C . GLY A 1 191 ? -12.383 9.614 -6.772 1.00 85.25 191 GLY A C 1
ATOM 1495 O O . GLY A 1 191 ? -11.543 10.146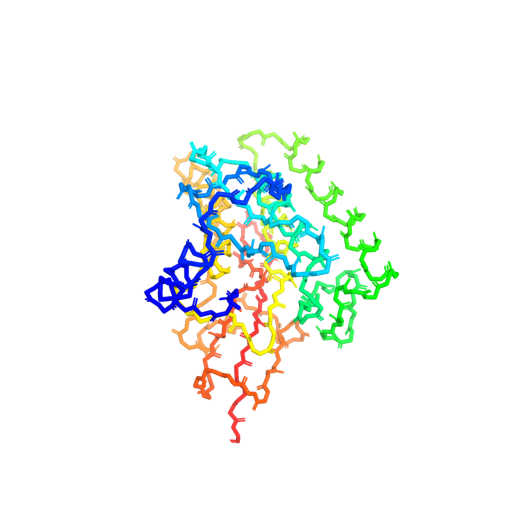 -7.487 1.00 85.25 191 GLY A O 1
ATOM 1496 N N . ASP A 1 192 ? -12.068 8.771 -5.788 1.00 89.75 192 ASP A N 1
ATOM 1497 C CA . ASP A 1 192 ? -10.694 8.441 -5.406 1.00 89.75 192 ASP A CA 1
ATOM 1498 C C . ASP A 1 192 ? -10.202 7.179 -6.148 1.00 89.75 192 ASP A C 1
ATOM 1500 O O . ASP A 1 192 ? -8.995 6.966 -6.286 1.00 89.75 192 ASP A O 1
ATOM 1504 N N . ASP A 1 193 ? -11.115 6.324 -6.620 1.00 93.44 193 ASP A N 1
ATOM 1505 C CA . ASP A 1 193 ? -10.784 5.045 -7.254 1.00 93.44 193 ASP A CA 1
ATOM 1506 C C . ASP A 1 193 ? -10.255 5.213 -8.685 1.00 93.44 193 ASP A C 1
ATOM 1508 O O . ASP A 1 193 ? -10.749 6.016 -9.476 1.00 93.44 193 ASP A O 1
ATOM 1512 N N . ILE A 1 194 ? -9.284 4.379 -9.061 1.00 92.25 194 ILE A N 1
ATOM 1513 C CA . ILE A 1 194 ? -8.642 4.437 -10.377 1.00 92.25 194 ILE A CA 1
ATOM 1514 C C . ILE A 1 194 ? -9.186 3.328 -11.274 1.00 92.25 194 ILE A C 1
ATOM 1516 O O . ILE A 1 194 ? -8.972 2.137 -11.036 1.00 92.25 194 ILE A O 1
ATOM 1520 N N . ARG A 1 195 ? -9.865 3.724 -12.354 1.00 92.44 195 ARG A N 1
ATOM 1521 C CA . ARG A 1 195 ? -10.359 2.808 -13.389 1.00 92.44 195 ARG A CA 1
ATOM 1522 C C . ARG A 1 195 ? -9.264 2.506 -14.406 1.00 92.44 195 ARG A C 1
ATOM 1524 O O . ARG A 1 195 ? -8.724 3.423 -15.016 1.00 92.44 195 ARG A O 1
ATOM 1531 N N . LEU A 1 196 ? -9.018 1.226 -14.679 1.00 90.69 196 LEU A N 1
ATOM 1532 C CA . LEU A 1 196 ? -8.188 0.782 -15.798 1.00 90.69 196 LEU A CA 1
ATOM 1533 C C . LEU A 1 196 ? -9.011 0.175 -16.938 1.00 90.69 196 LEU A C 1
ATOM 1535 O O . LEU A 1 196 ? -10.038 -0.486 -16.737 1.00 90.69 196 LEU A O 1
ATOM 1539 N N . GLY A 1 197 ? -8.493 0.378 -18.150 1.00 87.69 197 GLY A N 1
ATOM 1540 C CA . GLY A 1 197 ? -8.967 -0.227 -19.395 1.00 87.69 197 GLY A CA 1
ATOM 1541 C C . GLY A 1 197 ? -8.367 -1.607 -19.696 1.00 87.69 197 GLY A C 1
ATOM 1542 O O . GLY A 1 197 ? -8.757 -2.235 -20.669 1.00 87.69 197 GLY A O 1
ATOM 1543 N N . VAL A 1 198 ? -7.418 -2.092 -18.890 1.00 84.25 198 VAL A N 1
ATOM 1544 C CA . VAL A 1 198 ? -6.694 -3.352 -19.125 1.00 84.25 198 VAL A CA 1
ATOM 1545 C C . VAL A 1 198 ? -6.316 -4.034 -17.809 1.00 84.25 198 VAL A C 1
ATOM 1547 O O . VAL A 1 198 ? -6.262 -3.387 -16.763 1.00 84.25 198 VAL A O 1
ATOM 1550 N N . GLY A 1 199 ? -6.011 -5.333 -17.880 1.00 82.69 199 GLY A N 1
ATOM 1551 C CA . GLY A 1 199 ? -5.594 -6.149 -16.736 1.00 82.69 199 GLY A CA 1
ATOM 1552 C C . GLY A 1 199 ? -6.760 -6.719 -15.923 1.00 82.69 199 GLY A C 1
ATOM 1553 O O . GLY A 1 199 ? -7.801 -6.087 -15.775 1.00 82.69 199 GLY A O 1
ATOM 1554 N N . GLY A 1 200 ? -6.574 -7.931 -15.389 1.00 83.81 200 GLY A N 1
ATOM 1555 C CA . GLY A 1 200 ? -7.597 -8.643 -14.614 1.00 83.81 200 GLY A CA 1
ATOM 1556 C C . GLY A 1 200 ? -8.900 -8.896 -15.382 1.00 83.81 200 GLY A C 1
ATOM 1557 O O . GLY A 1 200 ? -8.936 -8.826 -16.612 1.00 83.81 200 GLY A O 1
ATOM 1558 N N . ARG A 1 201 ? -9.975 -9.224 -14.655 1.00 89.81 201 ARG A N 1
ATOM 1559 C CA . ARG A 1 201 ? -11.311 -9.415 -15.239 1.00 89.81 201 ARG A CA 1
ATOM 1560 C C . ARG A 1 201 ? -12.136 -8.129 -15.110 1.00 89.81 201 ARG A C 1
ATOM 1562 O O . ARG A 1 201 ? -12.019 -7.446 -14.092 1.00 89.81 201 ARG A O 1
ATOM 1569 N N . PRO A 1 202 ? -12.985 -7.788 -16.096 1.00 92.88 202 PRO A N 1
ATOM 1570 C CA . PRO A 1 202 ? -13.925 -6.677 -15.975 1.00 92.88 202 PRO A CA 1
ATOM 1571 C C . PRO A 1 202 ? -14.733 -6.723 -14.676 1.00 92.88 202 PRO A C 1
ATOM 1573 O O . PRO A 1 202 ? -15.346 -7.736 -14.352 1.00 92.88 202 PRO A O 1
ATOM 1576 N N . GLY A 1 203 ? -14.759 -5.610 -13.937 1.00 92.50 203 GLY A N 1
ATOM 1577 C CA . GLY A 1 203 ? -15.445 -5.494 -12.646 1.00 92.50 203 GLY A CA 1
ATOM 1578 C C . GLY A 1 203 ? -14.644 -5.952 -11.425 1.00 92.50 203 GLY A C 1
ATOM 1579 O O . GLY A 1 203 ? -15.166 -5.852 -10.312 1.00 92.50 203 GLY A O 1
ATOM 1580 N N . ASP A 1 204 ? -13.403 -6.416 -11.586 1.00 93.81 204 ASP A N 1
ATOM 1581 C CA . ASP A 1 204 ? -12.546 -6.775 -10.455 1.00 93.81 204 ASP A CA 1
ATOM 1582 C C . ASP A 1 204 ? -11.803 -5.566 -9.881 1.00 93.81 204 ASP A C 1
ATOM 1584 O O . ASP A 1 204 ? -11.296 -4.703 -10.603 1.00 93.81 204 ASP A O 1
ATOM 1588 N N . THR A 1 205 ? -11.664 -5.567 -8.556 1.00 94.00 205 THR A N 1
ATOM 1589 C CA . THR A 1 205 ? -10.658 -4.772 -7.846 1.00 94.00 205 THR A CA 1
ATOM 1590 C C . THR A 1 205 ? -9.284 -5.365 -8.152 1.00 94.00 205 THR A C 1
ATOM 1592 O O . THR A 1 205 ? -9.010 -6.506 -7.786 1.00 94.00 205 THR A O 1
ATOM 1595 N N . LEU A 1 206 ? -8.406 -4.626 -8.823 1.00 91.88 206 LEU A N 1
ATOM 1596 C CA . LEU A 1 206 ? -7.080 -5.100 -9.219 1.00 91.88 206 LEU A CA 1
ATOM 1597 C C . LEU A 1 206 ? -6.076 -4.994 -8.073 1.00 91.88 206 LEU A C 1
ATOM 1599 O O . LEU A 1 206 ? -5.370 -5.959 -7.805 1.00 91.88 206 LEU A O 1
ATOM 1603 N N . THR A 1 207 ? -6.055 -3.872 -7.358 1.00 92.50 207 THR A N 1
ATOM 1604 C CA . THR A 1 207 ? -5.255 -3.718 -6.136 1.00 92.50 207 THR A CA 1
ATOM 1605 C C . THR A 1 207 ? -5.929 -2.756 -5.170 1.00 92.50 207 THR A C 1
ATOM 1607 O O . THR A 1 207 ? -6.606 -1.815 -5.595 1.00 92.50 207 THR A O 1
ATOM 1610 N N . CYS A 1 208 ? -5.732 -2.985 -3.875 1.00 95.31 208 CYS A N 1
ATOM 1611 C CA . CYS A 1 208 ? -6.005 -1.984 -2.859 1.00 95.31 208 CYS A CA 1
ATOM 1612 C C . CYS A 1 208 ? -4.841 -0.989 -2.825 1.00 95.31 208 CYS A C 1
ATOM 1614 O O . CYS A 1 208 ? -3.683 -1.392 -2.821 1.00 95.31 208 CYS A O 1
ATOM 1616 N N . LEU A 1 209 ? -5.158 0.303 -2.852 1.00 95.25 209 LEU A N 1
ATOM 1617 C CA . LEU A 1 209 ? -4.190 1.379 -2.645 1.00 95.25 209 LEU A CA 1
ATOM 1618 C C . LEU A 1 209 ? -4.275 1.920 -1.225 1.00 95.25 209 LEU A C 1
ATOM 1620 O O . LEU A 1 209 ? -3.257 2.299 -0.682 1.00 95.25 209 LEU A O 1
ATOM 1624 N N . ARG A 1 210 ? -5.469 1.971 -0.628 1.00 96.62 210 ARG A N 1
ATOM 1625 C CA . ARG A 1 210 ? -5.685 2.419 0.751 1.00 96.62 210 ARG A CA 1
ATOM 1626 C C . ARG A 1 210 ? -6.747 1.548 1.402 1.00 96.62 210 ARG A C 1
ATOM 1628 O O . ARG A 1 210 ? -7.836 1.398 0.843 1.00 96.62 210 ARG A O 1
ATOM 1635 N N . LEU A 1 211 ? -6.449 1.029 2.589 1.00 98.12 211 LEU A N 1
ATOM 1636 C CA . LEU A 1 211 ? -7.434 0.335 3.417 1.00 98.12 211 LEU A CA 1
ATOM 1637 C C . LEU A 1 211 ? -8.555 1.293 3.826 1.00 98.12 211 LEU A C 1
ATOM 1639 O O . LEU A 1 211 ? -8.315 2.465 4.116 1.00 98.12 211 LEU A O 1
ATOM 1643 N N . TRP A 1 212 ? -9.782 0.788 3.888 1.00 98.38 212 TRP A N 1
ATOM 1644 C CA . TRP A 1 212 ? -10.836 1.510 4.589 1.00 98.38 212 TRP A CA 1
ATOM 1645 C C . TRP A 1 212 ? -10.570 1.429 6.085 1.00 98.38 212 TRP A C 1
ATOM 1647 O O . TRP A 1 212 ? -10.178 0.375 6.585 1.00 98.38 212 TRP A O 1
ATOM 1657 N N . LEU A 1 213 ? -10.766 2.535 6.793 1.00 98.38 213 LEU A N 1
ATOM 1658 C CA . LEU A 1 213 ? -10.456 2.632 8.211 1.00 98.38 213 LEU A CA 1
ATOM 1659 C C . LEU A 1 213 ? -11.569 3.374 8.946 1.00 98.38 213 LEU A C 1
ATOM 1661 O O . LEU A 1 213 ? -12.023 4.428 8.507 1.00 98.38 213 LEU A O 1
ATOM 1665 N N . ARG A 1 214 ? -11.946 2.869 10.114 1.00 98.19 214 ARG A N 1
ATOM 1666 C CA . ARG A 1 214 ? -12.807 3.549 11.076 1.00 98.19 214 ARG A CA 1
ATOM 1667 C C . ARG A 1 214 ? -12.105 3.631 12.421 1.00 98.19 214 ARG A C 1
ATOM 1669 O O . ARG A 1 214 ? -11.570 2.641 12.911 1.00 98.19 214 ARG A O 1
ATOM 1676 N N . VAL A 1 215 ? -12.098 4.824 13.006 1.00 96.81 215 VAL A N 1
ATOM 1677 C CA . VAL A 1 215 ? -11.539 5.110 14.333 1.00 96.81 215 VAL A CA 1
ATOM 1678 C C . VAL A 1 215 ? -12.564 5.935 15.098 1.00 96.81 215 VAL A C 1
ATOM 1680 O O . VAL A 1 215 ? -12.804 7.096 14.767 1.00 96.81 215 VAL A O 1
ATOM 1683 N N . GLY A 1 216 ? -13.192 5.332 16.106 1.00 95.12 216 GLY A N 1
ATOM 1684 C CA . GLY A 1 216 ? -14.372 5.909 16.743 1.00 95.12 216 GLY A CA 1
ATOM 1685 C C . GLY A 1 216 ? -15.482 6.127 15.712 1.00 95.12 216 GLY A C 1
ATOM 1686 O O . GLY A 1 216 ? -15.863 5.195 14.998 1.00 95.12 216 GLY A O 1
ATOM 1687 N N . ASP A 1 217 ? -15.935 7.375 15.606 1.00 94.94 217 ASP A N 1
ATOM 1688 C CA . ASP A 1 217 ? -16.957 7.815 14.646 1.00 94.94 217 ASP A CA 1
ATOM 1689 C C . ASP A 1 217 ? -16.364 8.345 13.330 1.00 94.94 217 ASP A C 1
ATOM 1691 O O . ASP A 1 217 ? -17.090 8.701 12.402 1.00 94.94 217 ASP A O 1
ATOM 1695 N N . GLN A 1 218 ? -15.034 8.418 13.224 1.00 97.25 218 GLN A N 1
ATOM 1696 C CA . GLN A 1 218 ? -14.363 8.908 12.025 1.00 97.25 218 GLN A CA 1
ATOM 1697 C C . GLN A 1 218 ? -14.144 7.768 11.034 1.00 97.25 218 GLN A C 1
ATOM 1699 O O . GLN A 1 218 ? -13.516 6.762 11.365 1.00 97.25 218 GLN A O 1
ATOM 1704 N N . VAL A 1 219 ? -14.618 7.959 9.803 1.00 97.06 219 VAL A N 1
ATOM 1705 C CA . VAL A 1 219 ? -14.426 7.028 8.688 1.00 97.06 219 VAL A CA 1
ATOM 1706 C C . VAL A 1 219 ? -13.477 7.633 7.661 1.00 97.06 219 VAL A C 1
ATOM 1708 O O . VAL A 1 219 ? -13.651 8.767 7.215 1.00 97.06 21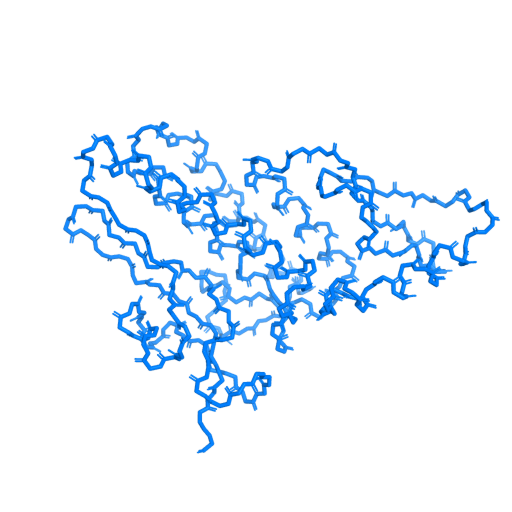9 VAL A O 1
ATOM 1711 N N . PHE A 1 220 ? -12.497 6.838 7.253 1.00 96.56 220 PHE A N 1
ATOM 1712 C CA . PHE A 1 220 ? -11.536 7.136 6.207 1.00 96.56 220 PHE A CA 1
ATOM 1713 C C . PHE A 1 220 ? -11.783 6.152 5.056 1.00 96.56 220 PHE A C 1
ATOM 1715 O O . PHE A 1 220 ? -11.588 4.945 5.231 1.00 96.56 220 PHE A O 1
ATOM 1722 N N . PRO A 1 221 ? -12.256 6.627 3.890 1.00 96.75 221 PRO A N 1
ATOM 1723 C CA . PRO A 1 221 ? -12.593 5.744 2.783 1.00 96.75 221 PRO A CA 1
ATOM 1724 C C . PRO A 1 221 ? -11.337 5.063 2.247 1.00 96.75 221 PRO A C 1
ATOM 1726 O O . PRO A 1 221 ? -10.306 5.711 2.087 1.00 96.75 221 PRO A O 1
ATOM 1729 N N . GLY A 1 222 ? -11.430 3.782 1.913 1.00 96.81 222 GLY A N 1
ATOM 1730 C CA . GLY A 1 222 ? -10.400 3.085 1.158 1.00 96.81 222 GLY A CA 1
ATOM 1731 C C . GLY A 1 222 ? -10.288 3.614 -0.270 1.00 96.81 222 GLY A C 1
ATOM 1732 O O . GLY A 1 222 ? -11.046 4.489 -0.703 1.00 96.81 222 GLY A O 1
ATOM 1733 N N . ARG A 1 223 ? -9.325 3.072 -1.007 1.00 95.88 223 ARG A N 1
ATOM 1734 C CA . ARG A 1 223 ? -9.053 3.453 -2.392 1.00 95.88 223 ARG A CA 1
ATOM 1735 C C . ARG A 1 223 ? -8.516 2.264 -3.157 1.00 95.88 223 ARG A C 1
ATOM 1737 O O . ARG A 1 223 ? -7.670 1.534 -2.638 1.00 95.88 223 ARG A O 1
ATOM 1744 N N . VAL A 1 224 ? -8.982 2.073 -4.384 1.00 95.50 224 VAL A N 1
ATOM 1745 C CA . VAL A 1 224 ? -8.590 0.913 -5.189 1.00 95.50 224 VAL A CA 1
ATOM 1746 C C . VAL A 1 224 ? -8.276 1.268 -6.634 1.00 95.50 224 VAL A C 1
ATOM 1748 O O . VAL A 1 224 ? -8.745 2.267 -7.174 1.00 95.50 224 VAL A O 1
ATOM 1751 N N . VAL A 1 225 ? -7.522 0.385 -7.285 1.00 94.00 225 VAL A N 1
ATOM 1752 C CA . VAL A 1 225 ? -7.489 0.285 -8.746 1.00 94.00 225 VAL A CA 1
ATOM 1753 C C . VAL A 1 225 ? -8.458 -0.815 -9.156 1.00 94.00 225 VAL A C 1
ATOM 1755 O O . VAL A 1 225 ? -8.403 -1.909 -8.595 1.00 94.00 225 VAL A O 1
ATOM 1758 N N . TYR A 1 226 ? -9.316 -0.576 -10.144 1.00 94.56 226 TYR A N 1
ATOM 1759 C CA . TYR A 1 226 ? -10.271 -1.572 -10.632 1.00 94.56 226 TYR A CA 1
ATOM 1760 C C . TYR A 1 226 ? -10.306 -1.642 -12.158 1.00 94.56 226 TYR A C 1
ATOM 1762 O O . TYR A 1 226 ? -10.011 -0.670 -12.856 1.00 94.56 226 TYR A O 1
ATOM 1770 N N . ARG A 1 227 ? -10.695 -2.799 -12.697 1.00 93.56 227 ARG A N 1
ATOM 1771 C CA . ARG A 1 227 ? -10.941 -2.961 -14.132 1.00 93.56 227 ARG A CA 1
ATOM 1772 C C . ARG A 1 227 ? -12.370 -2.537 -14.442 1.00 93.56 227 ARG A C 1
ATOM 1774 O O . ARG A 1 227 ? -13.324 -3.126 -13.932 1.00 93.56 227 ARG A O 1
ATOM 1781 N N . GLY A 1 228 ? -12.524 -1.537 -15.308 1.00 88.44 228 GLY A N 1
ATOM 1782 C CA . GLY A 1 228 ? -13.840 -1.119 -15.788 1.00 88.44 228 GLY A CA 1
ATOM 1783 C C . GLY A 1 228 ? -14.604 -2.261 -16.465 1.00 88.44 228 GLY A C 1
ATOM 1784 O O . GLY A 1 228 ? -13.992 -3.103 -17.117 1.00 88.44 228 GLY A O 1
ATOM 1785 N N . GLN A 1 229 ? -15.931 -2.267 -16.327 1.00 80.50 229 GLN A N 1
ATOM 1786 C CA . GLN A 1 229 ? -16.794 -2.972 -17.280 1.00 80.50 229 GLN A CA 1
ATOM 1787 C C . GLN A 1 229 ? -16.662 -2.243 -18.632 1.00 80.50 229 GLN A C 1
ATOM 1789 O O . GLN A 1 229 ? -16.512 -1.014 -18.632 1.00 80.50 229 GLN A O 1
ATOM 1794 N N . GLU A 1 230 ? -16.599 -2.985 -19.735 1.00 58.62 230 GLU A N 1
ATOM 1795 C CA . GLU A 1 230 ? -16.780 -2.420 -21.083 1.00 58.62 230 GLU A CA 1
ATOM 1796 C C . GLU A 1 230 ? -18.248 -2.069 -21.312 1.00 58.62 230 GLU A C 1
ATOM 1798 O O . GLU A 1 230 ? -19.110 -2.821 -20.799 1.00 58.62 230 GLU A O 1
#

Foldseek 3Di:
DQQAAPVVVVVVVVVLVVVDPPDPAAADEAADDDFDFPAHDDPVRDHTYTYHPDDPPALVSLVVVLLVVLVPDQQKWAQQCVLDVPRIDGCPPPSSVVSLVVQLVVLSVQLVPDDLLDVSNLVSLLSNLLSSLRTAGVVGGDPNRVNVVSSVVSVVNSQVSQVVNVVVVFPKDKADQDPQQVRSCVQADPSQEHEDQDDDDARRFRHWSGIWMDGPNDTDGTYTYHYHDD